Protein AF-A0A2H0D802-F1 (afdb_monomer_lite)

Foldseek 3Di:
DPPPPPPPPVPPPDVVNVVVPDDLDPPDPVVLQVQQLCCQQVVAAHDPSDDLVNLVVHDQVSHAQVSQQCVVVNPHDPSNVLVNLVCVLVVVHDYDLPDDRPDLSSLLSSLLVVQDLADAPVSLLSNQLSLLLCVVVCCVPVPLVSLVSQVCSQAHHYDDDPDADLRVVVVVCVVFVQEAEEAEEQAFPSLCVLLVVLCCVQLVQWDWDDKDWHFFPPLDDPDPGSLVVSVVVCCVSPPPDRYHYHDLLVVLQVPFLDRPVVSSVSSSVSVSVVSNVCSVVDDSQGKYKYKYSWHWGQDSNSGGIDESHPTCRTGTMMITIIHGPVVVVPPPD

Structure (mmCIF, N/CA/C/O backbone):
data_AF-A0A2H0D802-F1
#
_entry.id   AF-A0A2H0D802-F1
#
loop_
_atom_site.group_PDB
_atom_site.id
_atom_site.type_symbol
_atom_site.label_atom_id
_atom_site.label_alt_id
_atom_site.label_comp_id
_atom_site.label_asym_id
_atom_site.label_entity_id
_atom_site.label_seq_id
_atom_site.pdbx_PDB_ins_code
_atom_site.Cartn_x
_atom_site.Cartn_y
_atom_site.Cartn_z
_atom_site.occupancy
_atom_site.B_iso_or_equiv
_atom_site.auth_seq_id
_atom_site.auth_comp_id
_atom_site.auth_asym_id
_atom_site.auth_atom_id
_atom_site.pdbx_PDB_model_num
ATOM 1 N N . LEU A 1 1 ? 15.159 -0.162 -50.681 1.00 36.66 1 LEU A N 1
ATOM 2 C CA . LEU A 1 1 ? 14.075 -0.316 -49.679 1.00 36.66 1 LEU A CA 1
ATOM 3 C C . LEU A 1 1 ? 12.893 -1.191 -50.136 1.00 36.66 1 LEU A C 1
ATOM 5 O O . LEU A 1 1 ? 12.127 -1.587 -49.277 1.00 36.66 1 LEU A O 1
ATOM 9 N N . LYS A 1 2 ? 12.763 -1.575 -51.421 1.00 28.20 2 LYS A N 1
ATOM 10 C CA . LYS A 1 2 ? 11.667 -2.446 -51.912 1.00 28.20 2 LYS A CA 1
ATOM 11 C C . LYS A 1 2 ? 11.965 -3.960 -52.004 1.00 28.20 2 LYS A C 1
ATOM 13 O O . LYS A 1 2 ? 11.063 -4.712 -52.331 1.00 28.20 2 LYS A O 1
ATOM 18 N N . ASN A 1 3 ? 13.172 -4.422 -51.658 1.00 30.48 3 ASN A N 1
ATOM 19 C CA . ASN A 1 3 ? 13.581 -5.831 -51.849 1.00 30.48 3 ASN A CA 1
ATOM 20 C C . ASN A 1 3 ? 13.782 -6.638 -50.547 1.00 30.48 3 ASN A C 1
ATOM 22 O O . ASN A 1 3 ? 14.426 -7.677 -50.579 1.00 30.48 3 ASN A O 1
ATOM 26 N N . TYR A 1 4 ? 13.249 -6.184 -49.406 1.00 35.81 4 TYR A N 1
ATOM 27 C CA . TYR A 1 4 ? 13.374 -6.902 -48.120 1.00 35.81 4 TYR A CA 1
ATOM 28 C C . TYR A 1 4 ? 12.039 -7.373 -47.515 1.00 35.81 4 TYR A C 1
ATOM 30 O O . TYR A 1 4 ? 12.043 -7.940 -46.429 1.00 35.81 4 TYR A O 1
ATOM 38 N N . LEU A 1 5 ? 10.909 -7.188 -48.209 1.00 33.00 5 LEU A N 1
ATOM 39 C CA . LEU A 1 5 ? 9.572 -7.536 -47.693 1.00 33.00 5 LEU A CA 1
ATOM 40 C C . LEU A 1 5 ? 8.922 -8.760 -48.370 1.00 33.00 5 LEU A C 1
ATOM 42 O O . LEU A 1 5 ? 7.834 -9.166 -47.986 1.00 33.00 5 LEU A O 1
ATOM 46 N N . GLN A 1 6 ? 9.586 -9.387 -49.342 1.00 33.78 6 GLN A N 1
ATOM 47 C CA . GLN A 1 6 ? 8.946 -10.377 -50.216 1.00 33.78 6 GLN A CA 1
ATOM 48 C C . GLN A 1 6 ? 8.786 -11.833 -49.719 1.00 33.78 6 GLN A C 1
ATOM 50 O O . GLN A 1 6 ? 8.051 -12.542 -50.395 1.00 33.78 6 GLN A O 1
ATOM 55 N N . PRO A 1 7 ? 9.327 -12.336 -48.585 1.00 37.12 7 PRO A N 1
ATOM 56 C CA . PRO A 1 7 ? 8.955 -13.687 -48.146 1.00 37.12 7 PRO A CA 1
ATOM 57 C C . PRO A 1 7 ? 7.737 -13.757 -47.208 1.00 37.12 7 PRO A C 1
ATOM 59 O O . PRO A 1 7 ? 7.364 -14.861 -46.829 1.00 37.12 7 PRO A O 1
ATOM 62 N N . PHE A 1 8 ? 7.123 -12.640 -46.795 1.00 42.31 8 PHE A N 1
ATOM 63 C CA . PHE A 1 8 ? 6.091 -12.673 -45.739 1.00 42.31 8 PHE A CA 1
ATOM 64 C C . PHE A 1 8 ? 4.701 -12.172 -46.154 1.00 42.31 8 PHE A C 1
ATOM 66 O O . PHE A 1 8 ? 3.759 -12.327 -45.381 1.00 42.31 8 PHE A O 1
ATOM 73 N N . GLU A 1 9 ? 4.527 -11.644 -47.369 1.00 35.28 9 GLU A N 1
ATOM 74 C CA . GLU A 1 9 ? 3.204 -11.205 -47.852 1.00 35.28 9 GLU A CA 1
ATOM 75 C C . GLU A 1 9 ? 2.240 -12.373 -48.150 1.00 35.28 9 GLU A C 1
ATOM 77 O O . GLU A 1 9 ? 1.029 -12.170 -48.153 1.00 35.28 9 GLU A O 1
ATOM 82 N N . GLU A 1 10 ? 2.735 -13.608 -48.299 1.00 35.59 10 GLU A N 1
ATOM 83 C CA . GLU A 1 10 ? 1.891 -14.803 -48.499 1.00 35.59 10 GLU A CA 1
ATOM 84 C C . GLU A 1 10 ? 1.348 -15.418 -47.197 1.00 35.59 10 GLU A C 1
ATOM 86 O O . GLU A 1 10 ? 0.546 -16.348 -47.239 1.00 35.59 10 GLU A O 1
ATOM 91 N N . TYR A 1 11 ? 1.716 -14.880 -46.031 1.00 41.44 11 TYR A N 1
ATOM 92 C CA . TYR A 1 11 ? 1.292 -15.399 -44.730 1.00 41.44 11 TYR A CA 1
ATOM 93 C C . TYR A 1 11 ? 0.375 -14.410 -44.000 1.00 41.44 11 TYR A C 1
ATOM 95 O O . TYR A 1 11 ? 0.598 -14.070 -42.840 1.00 41.44 11 TYR A O 1
ATOM 103 N N . TRP A 1 12 ? -0.726 -14.006 -44.642 1.00 39.16 12 TRP A N 1
ATOM 104 C CA . TRP A 1 12 ? -1.935 -13.574 -43.919 1.00 39.16 12 TRP A CA 1
ATOM 105 C C . TRP A 1 12 ? -2.605 -14.797 -43.275 1.00 39.16 12 TRP A C 1
ATOM 107 O O . TRP A 1 12 ? -3.746 -15.150 -43.565 1.00 39.16 12 TRP A O 1
ATOM 117 N N . ILE A 1 13 ? -1.857 -15.491 -42.423 1.00 45.47 13 ILE A N 1
ATOM 118 C CA . ILE A 1 13 ? -2.370 -16.577 -41.607 1.00 45.47 13 ILE A CA 1
ATOM 119 C C . ILE A 1 13 ? -3.093 -15.917 -40.432 1.00 45.47 13 ILE A C 1
ATOM 121 O O . ILE A 1 13 ? -2.491 -15.150 -39.677 1.00 45.47 13 ILE A O 1
ATOM 125 N N . ARG A 1 14 ? -4.400 -16.172 -40.288 1.00 44.19 14 ARG A N 1
ATOM 126 C CA . ARG A 1 14 ? -5.129 -15.775 -39.075 1.00 44.19 14 ARG A CA 1
ATOM 127 C C . ARG A 1 14 ? -4.404 -16.402 -37.889 1.00 44.19 14 ARG A C 1
ATOM 129 O O . ARG A 1 14 ? -3.987 -17.547 -37.968 1.00 44.19 14 ARG A O 1
ATOM 136 N N . PHE A 1 15 ? -4.242 -15.679 -36.787 1.00 45.72 15 PHE A N 1
ATOM 137 C CA . PHE A 1 15 ? -3.446 -16.154 -35.647 1.00 45.72 15 PHE A CA 1
ATOM 138 C C . PHE A 1 15 ? -3.884 -17.548 -35.127 1.00 45.72 15 PHE A C 1
ATOM 140 O O . PHE A 1 15 ? -3.067 -18.313 -34.613 1.00 45.72 15 PHE A O 1
ATOM 147 N N . ASP A 1 16 ? -5.152 -17.917 -35.339 1.00 44.34 16 ASP A N 1
ATOM 148 C CA . ASP A 1 16 ? -5.697 -19.251 -35.057 1.00 44.34 16 ASP A CA 1
ATOM 149 C C . ASP A 1 16 ? -5.063 -20.373 -35.901 1.00 44.34 16 ASP A C 1
ATOM 151 O O . ASP A 1 16 ? -4.794 -21.455 -35.384 1.00 44.34 16 ASP A O 1
ATOM 155 N N . ASP A 1 17 ? -4.731 -20.102 -37.162 1.00 45.34 17 ASP A N 1
ATOM 156 C CA . ASP A 1 17 ? -4.083 -21.047 -38.075 1.00 45.34 17 ASP A CA 1
ATOM 157 C C . ASP A 1 17 ? -2.578 -21.221 -37.735 1.00 45.34 17 ASP A C 1
ATOM 159 O O . ASP A 1 17 ? -2.006 -22.301 -37.922 1.00 45.34 17 ASP A O 1
ATOM 163 N N . LEU A 1 18 ? -1.938 -20.198 -37.139 1.00 48.53 18 LEU A N 1
ATOM 164 C CA . LEU A 1 18 ? -0.562 -20.259 -36.607 1.00 48.53 18 LEU A CA 1
ATOM 165 C C . LEU A 1 18 ? -0.460 -21.174 -35.375 1.00 48.53 18 LEU A C 1
ATOM 167 O O . LEU A 1 18 ? 0.511 -21.922 -35.248 1.00 48.53 18 LEU A O 1
ATOM 171 N N . LYS A 1 19 ? -1.472 -21.182 -34.492 1.00 44.53 19 LYS A N 1
ATOM 172 C CA . LYS A 1 19 ? -1.516 -22.085 -33.322 1.00 44.53 19 LYS A CA 1
ATOM 173 C C . LYS A 1 19 ? -1.470 -23.564 -33.715 1.00 44.53 19 LYS A C 1
ATOM 175 O O . LYS A 1 19 ? -0.861 -24.355 -32.999 1.00 44.53 19 LYS A O 1
ATOM 180 N N . SER A 1 20 ? -2.100 -23.935 -34.830 1.00 43.62 20 SER A N 1
ATOM 181 C CA . SER A 1 20 ? -2.129 -25.315 -35.336 1.00 43.62 20 SER A CA 1
ATOM 182 C C . SER A 1 20 ? -0.918 -25.708 -36.185 1.00 43.62 20 SER A C 1
ATOM 184 O O . SER A 1 20 ? -0.626 -26.897 -36.298 1.00 43.62 20 SER A O 1
ATOM 186 N N . ALA A 1 21 ? -0.218 -24.739 -36.782 1.00 45.53 21 ALA A N 1
ATOM 187 C CA . ALA A 1 21 ? 0.870 -24.994 -37.729 1.00 45.53 21 ALA A CA 1
ATOM 188 C C . ALA A 1 21 ? 2.276 -24.961 -37.103 1.00 45.53 21 ALA A C 1
ATOM 190 O O . ALA A 1 21 ? 3.246 -25.357 -37.751 1.00 45.53 21 ALA A O 1
ATOM 191 N N . LEU A 1 22 ? 2.418 -24.490 -35.861 1.00 49.16 22 LEU A N 1
ATOM 192 C CA . LEU A 1 22 ? 3.731 -24.313 -35.249 1.00 49.16 22 LEU A CA 1
ATOM 193 C C . LEU A 1 22 ? 4.247 -25.609 -34.598 1.00 49.16 22 LEU A C 1
ATOM 195 O O . LEU A 1 22 ? 3.605 -26.155 -33.694 1.00 49.16 22 LEU A O 1
ATOM 199 N N . PRO A 1 23 ? 5.452 -26.083 -34.971 1.00 47.62 23 PRO A N 1
ATOM 200 C CA . PRO A 1 23 ? 6.162 -27.060 -34.164 1.00 47.62 23 PRO A CA 1
ATOM 201 C C . PRO A 1 23 ? 6.369 -26.455 -32.775 1.00 47.62 23 PRO A C 1
ATOM 203 O O . PRO A 1 23 ? 6.854 -25.327 -32.663 1.00 47.62 23 PRO A O 1
ATOM 206 N N . LYS A 1 24 ? 6.094 -27.220 -31.713 1.00 51.38 24 LYS A N 1
ATOM 207 C CA . LYS A 1 24 ? 6.339 -26.840 -30.303 1.00 51.38 24 LYS A CA 1
ATOM 208 C C . LYS A 1 24 ? 7.811 -26.476 -29.986 1.00 51.38 24 LYS A C 1
ATOM 210 O O . LYS A 1 24 ? 8.153 -26.264 -28.831 1.00 51.38 24 LYS A O 1
ATOM 215 N N . THR A 1 25 ? 8.688 -26.439 -30.990 1.00 47.22 25 THR A N 1
ATOM 216 C CA . THR A 1 25 ? 10.148 -26.362 -30.895 1.00 47.22 25 THR A CA 1
ATOM 217 C C . THR A 1 25 ? 10.783 -25.507 -32.005 1.00 47.22 25 THR A C 1
ATOM 219 O O . THR A 1 25 ? 11.895 -25.808 -32.436 1.00 47.22 25 THR A O 1
ATOM 222 N N . SER A 1 26 ? 10.114 -24.472 -32.531 1.00 50.94 26 SER A N 1
ATOM 223 C CA . SER A 1 26 ? 10.773 -23.538 -33.464 1.00 50.94 26 SER A CA 1
ATOM 224 C C . SER A 1 26 ? 11.913 -22.789 -32.754 1.00 50.94 26 SER A C 1
ATOM 226 O O . SER A 1 26 ? 11.682 -21.781 -32.097 1.00 50.94 26 SER A O 1
ATOM 228 N N . THR A 1 27 ? 13.151 -23.263 -32.913 1.00 58.78 27 THR A N 1
ATOM 229 C CA . THR A 1 27 ? 14.387 -22.668 -32.363 1.00 58.78 27 THR A CA 1
ATOM 230 C C . THR A 1 27 ? 14.925 -21.493 -33.189 1.00 58.78 27 THR A C 1
ATOM 232 O O . THR A 1 27 ? 15.998 -20.960 -32.902 1.00 58.78 27 THR A O 1
ATOM 235 N N . ASN A 1 28 ? 14.219 -21.083 -34.249 1.00 77.50 28 ASN A N 1
ATOM 236 C CA . ASN A 1 28 ? 14.658 -19.990 -35.106 1.00 77.50 28 ASN A CA 1
ATOM 237 C C . ASN A 1 28 ? 14.339 -18.636 -34.460 1.00 77.50 28 ASN A C 1
ATOM 239 O O . ASN A 1 28 ? 13.208 -18.154 -34.541 1.00 77.50 28 ASN A O 1
ATOM 243 N N . LYS A 1 29 ? 15.373 -17.999 -33.900 1.00 81.56 29 LYS A N 1
ATOM 244 C CA . LYS A 1 29 ? 15.317 -16.659 -33.300 1.00 81.56 29 LYS A CA 1
ATOM 245 C C . LYS A 1 29 ? 14.527 -15.645 -34.134 1.00 81.56 29 LYS A C 1
ATOM 247 O O . LYS A 1 29 ? 13.657 -14.975 -33.601 1.00 81.56 29 LYS A O 1
ATOM 252 N N . LYS A 1 30 ? 14.764 -15.571 -35.450 1.00 84.00 30 LYS A N 1
ATOM 253 C CA . LYS A 1 30 ? 14.079 -14.593 -36.320 1.00 84.00 30 LYS A CA 1
ATOM 254 C C . LYS A 1 30 ? 12.565 -14.793 -36.346 1.00 84.00 30 LYS A C 1
ATOM 256 O O . LYS A 1 30 ? 11.817 -13.831 -36.463 1.00 84.00 30 LYS A O 1
ATOM 261 N N . HIS A 1 31 ? 12.125 -16.046 -36.269 1.00 83.12 31 HIS A N 1
ATOM 262 C CA . HIS A 1 31 ? 10.709 -16.383 -36.258 1.00 83.12 31 HIS A CA 1
ATOM 263 C C . HIS A 1 31 ? 10.072 -16.002 -34.914 1.00 83.12 31 HIS A C 1
ATOM 265 O O . HIS A 1 31 ? 8.988 -15.433 -34.885 1.00 83.12 31 HIS A O 1
ATOM 271 N N . GLN A 1 32 ? 10.756 -16.271 -33.801 1.00 84.56 32 GLN A N 1
ATOM 272 C CA . GLN A 1 32 ? 10.279 -15.891 -32.468 1.00 84.56 32 GLN A CA 1
ATOM 273 C C . GLN A 1 32 ? 10.261 -14.368 -32.273 1.00 84.56 32 GLN A C 1
ATOM 275 O O . GLN A 1 32 ? 9.276 -13.848 -31.754 1.00 84.56 32 GLN A O 1
ATOM 280 N N . ASP A 1 33 ? 11.282 -13.655 -32.758 1.00 89.31 33 ASP A N 1
ATOM 281 C CA . ASP A 1 33 ? 11.322 -12.188 -32.777 1.00 89.31 33 ASP A CA 1
ATOM 282 C C . ASP A 1 33 ? 10.109 -11.627 -33.538 1.00 89.31 33 ASP A C 1
ATOM 284 O O . ASP A 1 33 ? 9.397 -10.770 -33.020 1.00 89.31 33 ASP A O 1
ATOM 288 N N . TRP A 1 34 ? 9.808 -12.176 -34.723 1.00 89.69 34 TRP A N 1
ATOM 289 C CA . TRP A 1 34 ? 8.641 -11.772 -35.514 1.00 89.69 34 TRP A CA 1
ATOM 290 C C . TRP A 1 34 ? 7.315 -12.007 -34.777 1.00 89.69 34 TRP A C 1
ATOM 292 O O . TRP A 1 34 ? 6.474 -11.108 -34.739 1.00 89.69 34 TRP A O 1
ATOM 302 N N . ILE A 1 35 ? 7.130 -13.175 -34.145 1.00 89.75 35 ILE A N 1
ATOM 303 C CA . ILE A 1 35 ? 5.912 -13.462 -33.367 1.00 89.75 35 ILE A CA 1
ATOM 304 C C . ILE A 1 35 ? 5.776 -12.475 -32.204 1.00 89.75 35 ILE A C 1
ATOM 306 O O . ILE A 1 35 ? 4.703 -11.903 -32.011 1.00 89.75 35 ILE A O 1
ATOM 310 N N . MET A 1 36 ? 6.845 -12.261 -31.432 1.00 91.19 36 MET A N 1
ATOM 311 C CA . MET A 1 36 ? 6.806 -11.371 -30.271 1.00 91.19 36 MET A CA 1
ATOM 312 C C . MET A 1 36 ? 6.537 -9.925 -30.682 1.00 91.19 36 MET A C 1
ATOM 314 O O . MET A 1 36 ? 5.675 -9.278 -30.088 1.00 91.19 36 MET A O 1
ATOM 318 N N . GLN A 1 37 ? 7.206 -9.447 -31.733 1.00 93.31 37 GLN A N 1
ATOM 319 C CA . GLN A 1 37 ? 6.938 -8.144 -32.325 1.00 93.31 37 GLN A CA 1
ATOM 320 C C . GLN A 1 37 ? 5.463 -8.009 -32.718 1.00 93.31 37 GLN A C 1
ATOM 322 O O . GLN A 1 37 ? 4.813 -7.040 -32.325 1.00 93.31 37 GLN A O 1
ATOM 327 N N . HIS A 1 38 ? 4.917 -8.983 -33.452 1.00 91.75 38 HIS A N 1
ATOM 328 C CA . HIS A 1 38 ? 3.533 -8.932 -33.912 1.00 91.75 38 HIS A CA 1
ATOM 329 C C . HIS A 1 38 ? 2.534 -8.914 -32.749 1.00 91.75 38 HIS A C 1
ATOM 331 O O . HIS A 1 38 ? 1.595 -8.117 -32.771 1.00 91.75 38 HIS A O 1
ATOM 337 N N . CYS A 1 39 ? 2.754 -9.734 -31.716 1.00 92.12 39 CYS A N 1
ATOM 338 C CA . CYS A 1 39 ? 1.895 -9.771 -30.530 1.00 92.12 39 CYS A CA 1
ATOM 339 C C . CYS A 1 39 ? 1.908 -8.434 -29.784 1.00 92.12 39 CYS A C 1
ATOM 341 O O . CYS A 1 39 ? 0.850 -7.890 -29.463 1.00 92.12 39 CYS A O 1
ATOM 343 N N . LEU A 1 40 ? 3.102 -7.875 -29.553 1.00 92.38 40 LEU A N 1
ATOM 344 C CA . LEU A 1 40 ? 3.264 -6.599 -28.862 1.00 92.38 40 LEU A CA 1
ATOM 345 C C . LEU A 1 40 ? 2.597 -5.458 -29.637 1.00 92.38 40 LEU A C 1
ATOM 347 O O . LEU A 1 40 ? 1.759 -4.758 -29.067 1.00 92.38 40 LEU A O 1
ATOM 351 N N . GLN A 1 41 ? 2.893 -5.320 -30.931 1.00 91.56 41 GLN A N 1
ATOM 352 C CA . GLN A 1 41 ? 2.370 -4.238 -31.771 1.00 91.56 41 GLN A CA 1
ATOM 353 C C . GLN A 1 41 ? 0.855 -4.345 -31.997 1.00 91.56 41 GLN A C 1
ATOM 355 O O . GLN A 1 41 ? 0.159 -3.330 -32.018 1.00 91.56 41 GLN A O 1
ATOM 360 N N . SER A 1 42 ? 0.331 -5.569 -32.115 1.00 89.38 42 SER A N 1
ATOM 361 C CA . SER A 1 42 ? -1.087 -5.821 -32.412 1.00 89.38 42 SER A CA 1
ATOM 362 C C . SER A 1 42 ? -1.955 -6.012 -31.166 1.00 89.38 42 SER A C 1
ATOM 364 O O . SER A 1 42 ? -3.141 -6.302 -31.303 1.00 89.38 42 SER A O 1
ATOM 366 N N . CYS A 1 43 ? -1.397 -5.853 -29.958 1.00 90.38 43 CYS A N 1
ATOM 367 C CA . CYS A 1 43 ? -2.100 -6.087 -28.689 1.00 90.38 43 CYS A CA 1
ATOM 368 C C . CYS A 1 43 ? -2.737 -7.487 -28.613 1.00 90.38 43 CYS A C 1
ATOM 370 O O . CYS A 1 43 ? -3.918 -7.629 -28.299 1.00 90.38 43 CYS A O 1
ATOM 372 N N . GLN A 1 44 ? -1.954 -8.526 -28.903 1.00 90.50 44 GLN A N 1
ATOM 373 C CA . GLN A 1 44 ? -2.382 -9.924 -28.806 1.00 90.50 44 GLN A CA 1
ATOM 374 C C . GLN A 1 44 ? -1.607 -10.656 -27.714 1.00 90.50 44 GLN A C 1
ATOM 376 O O . GLN A 1 44 ? -0.452 -10.345 -27.452 1.00 90.50 44 GLN A O 1
ATOM 381 N N . THR A 1 45 ? -2.226 -11.656 -27.088 1.00 89.38 45 THR A N 1
ATOM 382 C CA . THR A 1 45 ? -1.569 -12.510 -26.087 1.00 89.38 45 THR A CA 1
ATOM 383 C C . THR A 1 45 ? -0.379 -13.257 -26.692 1.00 89.38 45 THR A C 1
ATOM 385 O O . THR A 1 45 ? -0.477 -13.766 -27.810 1.00 89.38 45 THR A O 1
ATOM 388 N N . LEU A 1 46 ? 0.710 -13.402 -25.934 1.00 88.12 46 LEU A N 1
ATOM 389 C CA . LEU A 1 46 ? 1.853 -14.206 -26.367 1.00 88.12 46 LEU A CA 1
ATOM 390 C C . LEU A 1 46 ? 1.533 -15.710 -26.313 1.00 88.12 46 LEU A C 1
ATOM 392 O O . LEU A 1 46 ? 0.864 -16.149 -25.378 1.00 88.12 46 LEU A O 1
ATOM 396 N N . PRO A 1 47 ? 2.035 -16.514 -27.266 1.00 86.31 47 PRO A N 1
ATOM 397 C CA . PRO A 1 47 ? 1.983 -17.970 -27.170 1.00 86.31 47 PRO A CA 1
ATOM 398 C C . PRO A 1 47 ? 2.749 -18.527 -25.957 1.00 86.31 47 PRO A C 1
ATOM 400 O O . PRO A 1 47 ? 3.824 -18.038 -25.613 1.00 86.31 47 PRO A O 1
ATOM 403 N N . ASP A 1 48 ? 2.263 -19.632 -25.387 1.00 83.38 48 ASP A N 1
ATOM 404 C CA . ASP A 1 48 ? 2.814 -20.238 -24.159 1.00 83.38 48 ASP A CA 1
ATOM 405 C C . ASP A 1 48 ? 4.233 -20.824 -24.301 1.00 83.38 48 ASP A C 1
ATOM 407 O O . ASP A 1 48 ? 4.856 -21.190 -23.307 1.00 83.38 48 ASP A O 1
ATOM 411 N N . PHE A 1 49 ? 4.769 -20.935 -25.522 1.00 82.50 49 PHE A N 1
ATOM 412 C CA . PHE A 1 49 ? 6.125 -21.450 -25.749 1.00 82.50 49 PHE A CA 1
ATOM 413 C C . PHE A 1 49 ? 7.232 -20.410 -25.495 1.00 82.50 49 PHE A C 1
ATOM 415 O O . PHE A 1 49 ? 8.411 -20.761 -25.562 1.00 82.50 49 PHE A O 1
ATOM 422 N N . PHE A 1 50 ? 6.892 -19.140 -25.237 1.00 83.25 50 PHE A N 1
ATOM 423 C CA . PHE A 1 50 ? 7.876 -18.120 -24.864 1.00 83.25 50 PHE A CA 1
ATOM 424 C C . PHE A 1 50 ? 8.343 -18.324 -23.420 1.00 83.25 50 PHE A C 1
ATOM 426 O O . PHE A 1 50 ? 7.626 -18.028 -22.464 1.00 83.25 50 PHE A O 1
ATOM 433 N N . ASP A 1 51 ? 9.574 -18.805 -23.263 1.00 81.25 51 ASP A N 1
ATOM 434 C CA . ASP A 1 51 ? 10.229 -18.909 -21.961 1.00 81.25 51 ASP A CA 1
ATOM 435 C C . ASP A 1 51 ? 10.817 -17.565 -21.480 1.00 81.25 51 ASP A C 1
ATOM 437 O O . ASP A 1 51 ? 10.867 -16.565 -22.199 1.00 81.25 51 ASP A O 1
ATOM 441 N N . ALA A 1 52 ? 11.304 -17.543 -20.236 1.00 76.56 52 ALA A N 1
ATOM 442 C CA . ALA A 1 52 ? 11.887 -16.349 -19.624 1.00 76.56 52 ALA A CA 1
ATOM 443 C C . ALA A 1 52 ? 13.104 -15.783 -20.380 1.00 76.56 52 ALA A C 1
ATOM 445 O O . ALA A 1 52 ? 13.333 -14.573 -20.330 1.00 76.56 52 ALA A O 1
ATOM 446 N N . HIS A 1 53 ? 13.871 -16.626 -21.080 1.00 79.44 53 HIS A N 1
ATOM 447 C CA . HIS A 1 53 ? 15.020 -16.178 -21.860 1.00 79.44 53 HIS A CA 1
ATOM 448 C C . HIS A 1 53 ? 14.552 -15.330 -23.044 1.00 79.44 53 HIS A C 1
ATOM 450 O O . HIS A 1 53 ? 15.029 -14.208 -23.222 1.00 79.44 53 HIS A O 1
ATOM 456 N N . TRP A 1 54 ? 13.547 -15.796 -23.783 1.00 79.56 54 TRP A N 1
ATOM 457 C CA . TRP A 1 54 ? 13.008 -15.048 -24.917 1.00 79.56 54 TRP A CA 1
ATOM 458 C C . TRP A 1 54 ? 12.341 -13.743 -24.497 1.00 79.56 54 TRP A C 1
ATOM 460 O O . TRP A 1 54 ? 12.589 -12.707 -25.109 1.00 79.56 54 TRP A O 1
ATOM 470 N N . LEU A 1 55 ? 11.591 -13.738 -23.396 1.00 82.62 55 LEU A N 1
ATOM 471 C CA . LEU A 1 55 ? 10.942 -12.524 -22.882 1.00 82.62 55 LEU A CA 1
ATOM 472 C C . LEU A 1 55 ? 11.932 -11.407 -22.507 1.00 82.62 55 LEU A C 1
ATOM 474 O O . LEU A 1 55 ? 11.549 -10.240 -22.453 1.00 82.62 55 LEU A O 1
ATOM 478 N N . SER A 1 56 ? 13.199 -11.746 -22.248 1.00 79.62 56 SER A N 1
ATOM 479 C CA . SER A 1 56 ? 14.271 -10.771 -22.000 1.00 79.62 56 SER A CA 1
ATOM 480 C C . SER A 1 56 ? 14.885 -10.172 -23.271 1.00 79.62 56 SER A C 1
ATOM 482 O O . SER A 1 56 ? 15.645 -9.214 -23.185 1.00 79.62 56 SER A O 1
ATOM 484 N N . SER A 1 57 ? 14.547 -10.720 -24.441 1.00 83.00 57 SER A N 1
ATOM 485 C CA . SER A 1 57 ? 15.141 -10.366 -25.735 1.00 83.00 57 SER A CA 1
ATOM 486 C C . SER A 1 57 ? 14.254 -9.500 -26.633 1.00 83.00 57 SER A C 1
ATOM 488 O O . SER A 1 57 ? 14.669 -9.183 -27.747 1.00 83.00 57 SER A O 1
ATOM 490 N N . TYR A 1 58 ? 13.056 -9.109 -26.173 1.00 89.88 58 TYR A N 1
ATOM 491 C CA . TYR A 1 58 ? 12.216 -8.188 -26.944 1.00 89.88 58 TYR A CA 1
ATOM 492 C C . TYR A 1 58 ? 12.908 -6.836 -27.141 1.00 89.88 58 TYR A C 1
ATOM 494 O O . TYR A 1 58 ? 13.770 -6.436 -26.355 1.00 89.88 58 TYR A O 1
ATOM 502 N N . GLN A 1 59 ? 12.502 -6.126 -28.190 1.00 91.31 59 GLN A N 1
ATOM 503 C CA . GLN A 1 59 ? 13.015 -4.798 -28.492 1.00 91.31 59 GLN A CA 1
ATOM 504 C C . GLN A 1 59 ? 11.991 -3.718 -28.130 1.00 91.31 59 GLN A C 1
ATOM 506 O O . GLN A 1 59 ? 10.786 -3.888 -28.327 1.00 91.31 59 GLN A O 1
ATOM 511 N N . THR A 1 60 ? 12.474 -2.590 -27.613 1.00 92.81 60 THR A N 1
ATOM 512 C CA . THR A 1 60 ? 11.650 -1.456 -27.164 1.00 92.81 60 THR A CA 1
ATOM 513 C C . THR A 1 60 ? 10.714 -0.926 -28.247 1.00 92.81 60 THR A C 1
ATOM 515 O O . THR A 1 60 ? 9.558 -0.620 -27.975 1.00 92.81 60 THR A O 1
ATOM 518 N N . GLU A 1 61 ? 11.175 -0.898 -29.496 1.00 93.06 61 GLU A N 1
ATOM 519 C CA . GLU A 1 61 ? 10.433 -0.468 -30.682 1.00 93.06 61 GLU A CA 1
ATOM 520 C C . GLU A 1 61 ? 9.238 -1.369 -31.034 1.00 93.06 61 GLU A C 1
ATOM 522 O O . GLU A 1 61 ? 8.422 -1.015 -31.887 1.00 93.06 61 GLU A O 1
ATOM 527 N N . TRP A 1 62 ? 9.111 -2.534 -30.398 1.00 93.94 62 TRP A N 1
ATOM 528 C CA . TRP A 1 62 ? 7.956 -3.414 -30.570 1.00 93.94 62 TRP A CA 1
ATOM 529 C C . TRP A 1 62 ? 6.802 -3.050 -29.634 1.00 93.94 62 TRP A C 1
ATOM 531 O O . TRP A 1 62 ? 5.673 -3.475 -29.869 1.00 93.94 62 TRP A O 1
ATOM 541 N N . VAL A 1 63 ? 7.062 -2.278 -28.577 1.00 94.38 63 VAL A N 1
ATOM 542 C CA . VAL A 1 63 ? 6.060 -1.918 -27.572 1.00 94.38 63 VAL A CA 1
ATOM 543 C C . VAL A 1 63 ? 5.432 -0.585 -27.941 1.00 94.38 63 VAL A C 1
ATOM 545 O O . VAL A 1 63 ? 6.078 0.460 -27.898 1.00 94.38 63 VAL A O 1
ATOM 548 N N . PHE A 1 64 ? 4.152 -0.621 -28.301 1.00 92.00 64 PHE A N 1
ATOM 549 C CA . PHE A 1 64 ? 3.396 0.571 -28.658 1.00 92.00 64 PHE A CA 1
ATOM 550 C C . PHE A 1 64 ? 2.572 1.069 -27.476 1.00 92.00 64 PHE A C 1
ATOM 552 O O . PHE A 1 64 ? 2.309 0.357 -26.506 1.00 92.00 64 PHE A O 1
ATOM 559 N N . GLU A 1 65 ? 2.113 2.312 -27.574 1.00 90.25 65 GLU A N 1
ATOM 560 C CA . GLU A 1 65 ? 1.259 2.908 -26.552 1.00 90.25 65 GLU A CA 1
ATOM 561 C C . GLU A 1 65 ? -0.023 2.080 -26.331 1.00 90.25 65 GLU A C 1
ATOM 563 O O . GLU A 1 65 ? -0.445 1.868 -25.196 1.00 90.25 65 GLU A O 1
ATOM 568 N N . SER A 1 66 ? -0.606 1.526 -27.400 1.00 90.62 66 SER A N 1
ATOM 569 C CA . SER A 1 66 ? -1.741 0.599 -27.324 1.00 90.62 66 SER A CA 1
ATOM 570 C C . SER A 1 66 ? -1.427 -0.634 -26.469 1.00 90.62 66 SER A C 1
ATOM 572 O O . SER A 1 66 ? -2.274 -1.062 -25.682 1.00 90.62 66 SER A O 1
ATOM 574 N N . THR A 1 67 ? -0.205 -1.165 -26.554 1.00 92.81 67 THR A N 1
ATOM 575 C CA . THR A 1 67 ? 0.273 -2.271 -25.719 1.00 92.81 67 THR A CA 1
ATOM 576 C C . THR A 1 67 ? 0.285 -1.865 -24.249 1.00 92.81 67 THR A C 1
ATOM 578 O O . THR A 1 67 ? -0.201 -2.613 -23.404 1.00 92.81 67 THR A O 1
ATOM 581 N N . LEU A 1 68 ? 0.782 -0.663 -23.933 1.00 93.25 68 LEU A N 1
ATOM 582 C CA . LEU A 1 68 ? 0.818 -0.141 -22.562 1.00 93.25 68 LEU A CA 1
ATOM 583 C C . LEU A 1 68 ? -0.596 0.055 -21.995 1.00 93.25 68 LEU A C 1
ATOM 585 O O . LEU A 1 68 ? -0.870 -0.350 -20.863 1.00 93.25 68 LEU A O 1
ATOM 589 N N . LYS A 1 69 ? -1.513 0.614 -22.797 1.00 92.25 69 LYS A N 1
ATOM 590 C CA . LYS A 1 69 ? -2.926 0.829 -22.430 1.00 92.25 69 LYS A CA 1
ATOM 591 C C . LYS A 1 69 ? -3.638 -0.491 -22.112 1.00 92.25 69 LYS A C 1
ATOM 593 O O . LYS A 1 69 ? -4.396 -0.570 -21.143 1.00 92.25 69 LYS A O 1
ATOM 598 N N . ASN A 1 70 ? -3.337 -1.545 -22.871 1.00 92.50 70 ASN A N 1
ATOM 599 C CA . ASN A 1 70 ? -3.996 -2.847 -22.759 1.00 92.50 70 ASN A CA 1
ATOM 600 C C . ASN A 1 70 ? -3.204 -3.896 -21.962 1.00 92.50 70 ASN A C 1
ATOM 602 O O . ASN A 1 70 ? -3.685 -5.014 -21.810 1.00 92.50 70 ASN A O 1
ATOM 606 N N . LEU A 1 71 ? -2.041 -3.561 -21.386 1.00 91.94 71 LEU A N 1
ATOM 607 C CA . LEU A 1 71 ? -1.131 -4.536 -20.758 1.00 91.94 71 LEU A CA 1
ATOM 608 C C . LEU A 1 71 ? -1.809 -5.426 -19.699 1.00 91.94 71 LEU A C 1
ATOM 610 O O . LEU A 1 71 ? -1.483 -6.603 -19.579 1.00 91.94 71 LEU A O 1
ATOM 614 N N . HIS A 1 72 ? -2.789 -4.884 -18.969 1.00 90.25 72 HIS A N 1
ATOM 615 C CA . HIS A 1 72 ? -3.580 -5.620 -17.975 1.00 90.25 72 HIS A CA 1
ATOM 616 C C . HIS A 1 72 ? -4.457 -6.739 -18.565 1.00 90.25 72 HIS A C 1
ATOM 618 O O . HIS A 1 72 ? -4.712 -7.722 -17.878 1.00 90.25 72 HIS A O 1
ATOM 624 N N . GLN A 1 73 ? -4.896 -6.614 -19.821 1.00 91.19 73 GLN A N 1
ATOM 625 C CA . GLN A 1 73 ? -5.744 -7.593 -20.518 1.00 91.19 73 GLN A CA 1
ATOM 626 C C . GLN A 1 73 ? -4.922 -8.645 -21.261 1.00 91.19 73 GLN A C 1
ATOM 628 O O . GLN A 1 73 ? -5.376 -9.770 -21.444 1.00 91.19 73 GLN A O 1
ATOM 633 N N . LEU A 1 74 ? -3.704 -8.288 -21.676 1.00 88.38 74 LEU A N 1
ATOM 634 C CA . LEU A 1 74 ? -2.848 -9.139 -22.507 1.00 88.38 74 LEU A CA 1
ATOM 635 C C . LEU A 1 74 ? -2.243 -10.324 -21.742 1.00 88.38 74 LEU A C 1
ATOM 637 O O . LEU A 1 74 ? -1.720 -11.243 -22.367 1.00 88.38 74 LEU A O 1
ATOM 641 N N . ASN A 1 75 ? -2.308 -10.301 -20.404 1.00 85.94 75 ASN A N 1
ATOM 642 C CA . ASN A 1 75 ? -1.824 -11.357 -19.510 1.00 85.94 75 ASN A CA 1
ATOM 643 C C . ASN A 1 75 ? -0.408 -11.859 -19.861 1.00 85.94 75 ASN A C 1
ATOM 645 O O . ASN A 1 75 ? -0.112 -13.051 -19.793 1.00 85.94 75 ASN A O 1
ATOM 649 N N . TYR A 1 76 ? 0.478 -10.946 -20.269 1.00 90.69 76 TYR A N 1
ATOM 650 C CA . TYR A 1 76 ? 1.856 -11.304 -20.589 1.00 90.69 76 TYR A CA 1
ATOM 651 C C . TYR A 1 76 ? 2.583 -11.868 -19.371 1.00 90.69 76 TYR A C 1
ATOM 653 O O . TYR A 1 76 ? 2.276 -11.478 -18.243 1.00 90.69 76 TYR A O 1
ATOM 661 N N . PRO A 1 77 ? 3.591 -12.732 -19.551 1.00 90.25 77 PRO A N 1
ATOM 662 C CA . PRO A 1 77 ? 4.322 -13.254 -18.409 1.00 90.25 77 PRO A CA 1
ATOM 663 C C . PRO A 1 77 ? 5.017 -12.127 -17.623 1.00 90.25 77 PRO A C 1
ATOM 665 O O . PRO A 1 77 ? 5.541 -11.171 -18.204 1.00 90.25 77 PRO A O 1
ATOM 668 N N . LYS A 1 78 ? 5.055 -12.254 -16.288 1.00 88.25 78 LYS A N 1
ATOM 669 C CA . LYS A 1 78 ? 5.594 -11.229 -15.369 1.00 88.25 78 LYS A CA 1
ATOM 670 C C . LYS A 1 78 ? 6.973 -10.674 -15.770 1.00 88.25 78 LYS A C 1
ATOM 672 O O . LYS A 1 78 ? 7.121 -9.455 -15.701 1.00 88.25 78 LYS A O 1
ATOM 677 N N . PRO A 1 79 ? 7.959 -11.487 -16.210 1.00 89.19 79 PRO A N 1
ATOM 678 C CA . PRO A 1 79 ? 9.262 -10.958 -16.618 1.00 89.19 79 PRO A CA 1
ATOM 679 C C . PRO A 1 79 ? 9.167 -9.924 -17.745 1.00 89.19 79 PRO A C 1
ATOM 681 O O . PRO A 1 79 ? 9.823 -8.889 -17.681 1.00 89.19 79 PRO A O 1
ATOM 684 N N . LEU A 1 80 ? 8.301 -10.150 -18.738 1.00 91.69 80 LEU A N 1
ATOM 685 C CA . LEU A 1 80 ? 8.104 -9.201 -19.832 1.00 91.69 80 LEU A CA 1
ATOM 686 C C . LEU A 1 80 ? 7.431 -7.919 -19.346 1.00 91.69 80 LEU A C 1
ATOM 688 O O . LEU A 1 80 ? 7.900 -6.831 -19.663 1.00 91.69 80 LEU A O 1
ATOM 692 N N . GLN A 1 81 ? 6.380 -8.033 -18.527 1.00 91.75 81 GLN A N 1
ATOM 693 C CA . GLN A 1 81 ? 5.721 -6.861 -17.939 1.00 91.75 81 GLN A CA 1
ATOM 694 C C . GLN A 1 81 ? 6.715 -5.999 -17.144 1.00 91.75 81 GLN A C 1
ATOM 696 O O . GLN A 1 81 ? 6.687 -4.775 -17.240 1.00 91.75 81 GLN A O 1
ATOM 701 N N . GLN A 1 82 ? 7.612 -6.632 -16.382 1.00 90.31 82 GLN A N 1
ATOM 702 C CA . GLN A 1 82 ? 8.658 -5.952 -15.617 1.00 90.31 82 GLN A CA 1
ATOM 703 C C . GLN A 1 82 ? 9.695 -5.287 -16.521 1.00 90.31 82 GLN A C 1
ATOM 705 O O . GLN A 1 82 ? 10.091 -4.157 -16.243 1.00 90.31 82 GLN A O 1
ATOM 710 N N . ASN A 1 83 ? 10.123 -5.952 -17.600 1.00 91.50 83 ASN A N 1
ATOM 711 C CA . ASN A 1 83 ? 11.036 -5.345 -18.564 1.00 91.50 83 ASN A CA 1
ATOM 712 C C . ASN A 1 83 ? 10.413 -4.104 -19.217 1.00 91.50 83 ASN A C 1
ATOM 714 O O . ASN A 1 83 ? 11.051 -3.056 -19.227 1.00 91.50 83 ASN A O 1
ATOM 718 N N . ILE A 1 84 ? 9.153 -4.199 -19.657 1.00 93.12 84 ILE A N 1
ATOM 719 C CA . ILE A 1 84 ? 8.408 -3.077 -20.246 1.00 93.12 84 ILE A CA 1
ATOM 720 C C . ILE A 1 84 ? 8.327 -1.917 -19.251 1.00 93.12 84 ILE A C 1
ATOM 722 O O . ILE A 1 84 ? 8.570 -0.767 -19.611 1.00 93.12 84 ILE A O 1
ATOM 726 N N . ALA A 1 85 ? 8.035 -2.204 -17.980 1.00 91.88 85 ALA A N 1
ATOM 727 C CA . ALA A 1 85 ? 8.007 -1.178 -16.944 1.00 91.88 85 ALA A CA 1
ATOM 728 C C . ALA A 1 85 ? 9.386 -0.529 -16.730 1.00 91.88 85 ALA A C 1
ATOM 730 O O . ALA A 1 85 ? 9.482 0.678 -16.541 1.00 91.88 85 ALA A O 1
ATOM 731 N N . ILE A 1 86 ? 10.468 -1.301 -16.771 1.00 92.75 86 ILE A N 1
ATOM 732 C CA . ILE A 1 86 ? 11.825 -0.763 -16.617 1.00 92.75 86 ILE A CA 1
ATOM 733 C C . ILE A 1 86 ? 12.216 0.105 -17.812 1.00 92.75 86 ILE A C 1
ATOM 735 O O . ILE A 1 86 ? 12.753 1.191 -17.619 1.00 92.75 86 ILE A O 1
ATOM 739 N N . ASP A 1 87 ? 11.875 -0.306 -19.028 1.00 93.50 87 ASP A N 1
ATOM 740 C CA . ASP A 1 87 ? 12.116 0.505 -20.220 1.00 93.50 87 ASP A CA 1
ATOM 741 C C . ASP A 1 87 ? 11.330 1.813 -20.180 1.00 93.50 87 ASP A C 1
ATOM 743 O O . ASP A 1 87 ? 11.864 2.871 -20.513 1.00 93.50 87 ASP A O 1
ATOM 747 N N . LEU A 1 88 ? 10.085 1.764 -19.707 1.00 92.50 88 LEU A N 1
ATOM 748 C CA . LEU A 1 88 ? 9.281 2.957 -19.479 1.00 92.50 88 LEU A CA 1
ATOM 749 C C . LEU A 1 88 ? 9.887 3.846 -18.378 1.00 92.50 88 LEU A C 1
ATOM 751 O O . LEU A 1 88 ? 9.963 5.060 -18.541 1.00 92.50 88 LEU A O 1
ATOM 755 N N . TRP A 1 89 ? 10.372 3.256 -17.281 1.00 92.25 89 TRP A N 1
ATOM 756 C CA . TRP A 1 89 ? 11.038 3.976 -16.189 1.00 92.25 89 TRP A CA 1
ATOM 757 C C . TRP A 1 89 ? 12.289 4.728 -16.654 1.00 92.25 89 TRP A C 1
ATOM 759 O O . TRP A 1 89 ? 12.563 5.832 -16.175 1.00 92.25 89 TRP A O 1
ATOM 769 N N . GLU A 1 90 ? 13.053 4.116 -17.556 1.00 91.94 90 GLU A N 1
ATOM 770 C CA . GLU A 1 90 ? 14.281 4.659 -18.140 1.00 91.94 90 GLU A CA 1
ATOM 771 C C . GLU A 1 90 ? 14.016 5.618 -19.313 1.00 91.94 90 GLU A C 1
ATOM 773 O O . GLU A 1 90 ? 14.961 6.170 -19.872 1.00 91.94 90 GLU A O 1
ATOM 778 N N . GLY A 1 91 ? 12.748 5.846 -19.676 1.00 91.69 91 GLY A N 1
ATOM 779 C CA . GLY A 1 91 ? 12.367 6.747 -20.765 1.00 91.69 91 GLY A CA 1
ATOM 780 C C . GLY A 1 91 ? 12.645 6.186 -22.162 1.00 91.69 91 GLY A C 1
ATOM 781 O O . GLY A 1 91 ? 12.752 6.953 -23.115 1.00 91.69 91 GLY A O 1
ATOM 782 N N . ARG A 1 92 ? 12.775 4.859 -22.300 1.00 92.94 92 ARG A N 1
ATOM 783 C CA . ARG A 1 92 ? 12.979 4.178 -23.590 1.00 92.94 92 ARG A CA 1
ATOM 784 C C . ARG A 1 92 ? 11.686 3.939 -24.367 1.00 92.94 92 ARG A C 1
ATOM 786 O O . ARG A 1 92 ? 11.744 3.661 -25.560 1.00 92.94 92 ARG A O 1
ATOM 793 N N . LEU A 1 93 ? 10.536 4.025 -23.701 1.00 92.75 93 LEU A N 1
ATOM 794 C CA . LEU A 1 93 ? 9.220 3.830 -24.306 1.00 92.75 93 LEU A CA 1
ATOM 795 C C . LEU A 1 93 ? 8.440 5.141 -24.347 1.00 92.75 93 LEU A C 1
ATOM 797 O O . LEU A 1 93 ? 8.418 5.895 -23.375 1.00 92.75 93 LEU A O 1
ATOM 801 N N . ALA A 1 94 ? 7.767 5.380 -25.471 1.00 87.44 94 ALA A N 1
ATOM 802 C CA . ALA A 1 94 ? 6.816 6.472 -25.607 1.00 87.44 94 ALA A CA 1
ATOM 803 C C . ALA A 1 94 ? 5.489 6.107 -24.930 1.00 87.44 94 ALA A C 1
ATOM 805 O O . ALA A 1 94 ? 4.998 4.984 -25.061 1.00 87.44 94 ALA A O 1
ATOM 806 N N . PHE A 1 95 ? 4.898 7.067 -24.226 1.00 89.44 95 PHE A N 1
ATOM 807 C CA . PHE A 1 95 ? 3.605 6.915 -23.570 1.00 89.44 95 PHE A CA 1
ATOM 808 C C . PHE A 1 95 ? 2.945 8.286 -23.390 1.00 89.44 95 PHE A C 1
ATOM 810 O O . PHE A 1 95 ? 3.637 9.303 -23.317 1.00 89.44 95 PHE A O 1
ATOM 817 N N . ASP A 1 96 ? 1.618 8.308 -23.292 1.00 88.56 96 ASP A N 1
ATOM 818 C CA . ASP A 1 96 ? 0.862 9.489 -22.874 1.00 88.56 96 ASP A CA 1
ATOM 819 C C . ASP A 1 96 ? 0.773 9.540 -21.337 1.00 88.56 96 ASP A C 1
ATOM 821 O O . ASP A 1 96 ? 0.190 8.622 -20.751 1.00 88.56 96 ASP A O 1
ATOM 825 N N . PRO A 1 97 ? 1.338 10.560 -20.660 1.00 81.25 97 PRO A N 1
ATOM 826 C CA . PRO A 1 97 ? 1.277 10.695 -19.205 1.00 81.25 97 PRO A CA 1
ATOM 827 C C . PRO A 1 97 ? -0.107 11.069 -18.659 1.00 81.25 97 PRO A C 1
ATOM 829 O O . PRO A 1 97 ? -0.333 10.913 -17.456 1.00 81.25 97 PRO A O 1
ATOM 832 N N . GLU A 1 98 ? -1.023 11.545 -19.504 1.00 84.81 98 GLU A N 1
ATOM 833 C CA . GLU A 1 98 ? -2.389 11.911 -19.112 1.00 84.81 98 GLU A CA 1
ATOM 834 C C . GLU A 1 98 ? -3.349 10.714 -19.165 1.00 84.81 98 GLU A C 1
ATOM 836 O O . GLU A 1 98 ? -4.433 10.746 -18.576 1.00 84.81 98 GLU A O 1
ATOM 841 N N . PHE A 1 99 ? -2.947 9.617 -19.813 1.00 87.62 99 PHE A N 1
ATOM 842 C CA . PHE A 1 99 ? -3.778 8.428 -19.921 1.00 87.62 99 PHE A CA 1
ATOM 843 C C . PHE A 1 99 ? -3.910 7.670 -18.587 1.00 87.62 99 PHE A C 1
ATOM 845 O O . PHE A 1 99 ? -2.938 7.381 -17.883 1.00 87.62 99 PHE A O 1
ATOM 852 N N . ALA A 1 100 ? -5.138 7.252 -18.265 1.00 87.06 100 ALA A N 1
ATOM 853 C CA . ALA A 1 100 ? -5.459 6.482 -17.064 1.00 87.06 100 ALA A CA 1
ATOM 854 C C . ALA A 1 100 ? -5.165 4.975 -17.236 1.00 87.06 100 ALA A C 1
ATOM 856 O O . ALA A 1 100 ? -6.072 4.155 -17.419 1.00 87.06 100 ALA A O 1
ATOM 857 N N . TYR A 1 101 ? -3.885 4.595 -17.165 1.00 91.06 101 TYR A N 1
ATOM 858 C CA . TYR A 1 101 ? -3.463 3.193 -17.269 1.00 91.06 101 TYR A CA 1
ATOM 859 C C . TYR A 1 101 ? -4.023 2.326 -16.139 1.00 91.06 101 TYR A C 1
ATOM 861 O O . TYR A 1 101 ? -3.935 2.665 -14.959 1.00 91.06 101 TYR A O 1
ATOM 869 N N . GLN A 1 102 ? -4.531 1.153 -16.517 1.00 90.62 102 GLN A N 1
ATOM 870 C CA . GLN A 1 102 ? -5.077 0.168 -15.580 1.00 90.62 102 GLN A CA 1
ATOM 871 C C . GLN A 1 102 ? -4.007 -0.790 -15.038 1.00 90.62 102 GLN A C 1
ATOM 873 O O . GLN A 1 102 ? -4.167 -1.357 -13.961 1.00 90.62 102 GLN A O 1
ATOM 878 N N . HIS A 1 103 ? -2.901 -0.987 -15.768 1.00 92.75 103 HIS A N 1
ATOM 879 C CA . HIS A 1 103 ? -1.851 -1.907 -15.338 1.00 92.75 103 HIS A CA 1
ATOM 880 C C . HIS A 1 103 ? -1.031 -1.308 -14.176 1.00 92.75 103 HIS A C 1
ATOM 882 O O . HIS A 1 103 ? -0.436 -0.241 -14.361 1.00 92.75 103 HIS A O 1
ATOM 888 N N . PRO A 1 104 ? -0.901 -1.988 -13.018 1.00 92.75 104 PRO A N 1
ATOM 889 C CA . PRO A 1 104 ? -0.300 -1.404 -11.814 1.00 92.75 104 PRO A CA 1
ATOM 890 C C . PRO A 1 104 ? 1.143 -0.906 -11.988 1.00 92.75 104 PRO A C 1
ATOM 892 O O . PRO A 1 104 ? 1.480 0.178 -11.523 1.00 92.75 104 PRO A O 1
ATOM 895 N N . LEU A 1 105 ? 1.994 -1.657 -12.701 1.00 92.25 105 LEU A N 1
ATOM 896 C CA . LEU A 1 105 ? 3.376 -1.231 -12.977 1.00 92.25 105 LEU A CA 1
ATOM 897 C C . LEU A 1 105 ? 3.451 0.018 -13.863 1.00 92.25 105 LEU A C 1
ATOM 899 O O . LEU A 1 105 ? 4.322 0.856 -13.658 1.00 92.25 105 LEU A O 1
ATOM 903 N N . ILE A 1 106 ? 2.546 0.155 -14.836 1.00 92.31 106 ILE A N 1
ATOM 904 C CA . ILE A 1 106 ? 2.539 1.319 -15.729 1.00 92.31 106 ILE A CA 1
ATOM 905 C C . ILE A 1 106 ? 2.021 2.528 -14.958 1.00 92.31 106 ILE A C 1
ATOM 907 O O . ILE A 1 106 ? 2.649 3.580 -14.979 1.00 92.31 106 ILE A O 1
ATOM 911 N N . LYS A 1 107 ? 0.952 2.335 -14.178 1.00 92.19 107 LYS A N 1
ATOM 912 C CA . LYS A 1 107 ? 0.393 3.345 -13.282 1.00 92.19 107 LYS A CA 1
ATOM 913 C C . LYS A 1 107 ? 1.421 3.889 -12.284 1.00 92.19 107 LYS A C 1
ATOM 915 O O . LYS A 1 107 ? 1.516 5.098 -12.119 1.00 92.19 107 LYS A O 1
ATOM 920 N N . LEU A 1 108 ? 2.229 3.018 -11.672 1.00 93.75 108 LEU A N 1
ATOM 921 C CA . LEU A 1 108 ? 3.355 3.400 -10.808 1.00 93.75 108 LEU A CA 1
ATOM 922 C C . LEU A 1 108 ? 4.304 4.383 -11.512 1.00 93.75 108 LEU A C 1
ATOM 924 O O . LEU A 1 108 ? 4.692 5.402 -10.940 1.00 93.75 108 LEU A O 1
ATOM 928 N N . ILE A 1 109 ? 4.680 4.083 -12.755 1.00 92.19 109 ILE A N 1
ATOM 929 C CA . ILE A 1 109 ? 5.649 4.883 -13.508 1.00 92.19 109 ILE A CA 1
ATOM 930 C C . ILE A 1 109 ? 5.036 6.208 -13.950 1.00 92.19 109 ILE A C 1
ATOM 932 O O . ILE A 1 109 ? 5.666 7.250 -13.777 1.00 92.19 109 ILE A O 1
ATOM 936 N N . THR A 1 110 ? 3.805 6.201 -14.463 1.00 89.12 110 THR A N 1
ATOM 937 C CA . THR A 1 110 ? 3.147 7.437 -14.900 1.00 89.12 110 THR A CA 1
ATOM 938 C C . THR A 1 110 ? 2.847 8.365 -13.727 1.00 89.12 110 THR A C 1
ATOM 940 O O . THR A 1 110 ? 3.145 9.554 -13.810 1.00 89.12 110 THR A O 1
ATOM 943 N N . GLN A 1 111 ? 2.370 7.836 -12.594 1.00 89.62 111 GLN A N 1
ATOM 944 C CA . GLN A 1 111 ? 2.166 8.623 -11.374 1.00 89.62 111 GLN A CA 1
ATOM 945 C C . GLN A 1 111 ? 3.478 9.225 -10.867 1.00 89.62 111 GLN A C 1
ATOM 947 O O . GLN A 1 111 ? 3.522 10.411 -10.545 1.00 89.62 111 GLN A O 1
ATOM 952 N N . ARG A 1 112 ? 4.575 8.456 -10.853 1.00 89.56 112 ARG A N 1
ATOM 953 C CA . ARG A 1 112 ? 5.901 8.984 -10.493 1.00 89.56 112 ARG A CA 1
ATOM 954 C C . ARG A 1 112 ? 6.287 10.198 -11.342 1.00 89.56 112 ARG A C 1
ATOM 956 O O . ARG A 1 112 ? 6.930 11.105 -10.819 1.00 89.56 112 ARG A O 1
ATOM 963 N N . LEU A 1 113 ? 5.966 10.202 -12.632 1.00 87.25 113 LEU A N 1
ATOM 964 C CA . LEU A 1 113 ? 6.382 11.264 -13.553 1.00 87.25 113 LEU A CA 1
ATOM 965 C C . LEU A 1 113 ? 5.582 12.561 -13.380 1.00 87.25 113 LEU A C 1
ATOM 967 O O . LEU A 1 113 ? 6.081 13.617 -13.750 1.00 87.25 113 LEU A O 1
ATOM 971 N N . GLN A 1 114 ? 4.398 12.510 -12.764 1.00 83.56 114 GLN A N 1
ATOM 972 C CA . GLN A 1 114 ? 3.601 13.708 -12.473 1.00 83.56 114 GLN A CA 1
ATOM 973 C C . GLN A 1 114 ? 4.239 14.599 -11.397 1.00 83.56 114 GLN A C 1
ATOM 975 O O . GLN A 1 114 ? 4.097 15.816 -11.469 1.00 83.56 114 GLN A O 1
ATOM 980 N N . GLN A 1 115 ? 4.917 13.997 -10.407 1.00 80.44 115 GLN A N 1
ATOM 981 C CA . GLN A 1 115 ? 5.750 14.655 -9.383 1.00 80.44 115 GLN A CA 1
ATOM 982 C C . GLN A 1 115 ? 5.297 16.077 -8.957 1.00 80.44 115 GLN A C 1
ATOM 984 O O . GLN A 1 115 ? 6.059 17.041 -9.061 1.00 80.44 115 GLN A O 1
ATOM 989 N N . PRO A 1 116 ? 4.052 16.247 -8.468 1.00 85.69 116 PRO A N 1
ATOM 990 C CA . PRO A 1 116 ? 3.576 17.546 -8.021 1.00 85.69 116 PRO A CA 1
ATOM 991 C C . PRO A 1 116 ? 4.365 18.039 -6.801 1.00 85.69 116 PRO A C 1
ATOM 993 O O . PRO A 1 116 ? 4.828 17.251 -5.977 1.00 85.69 116 PRO A O 1
ATOM 996 N N . VAL A 1 117 ? 4.434 19.365 -6.637 1.00 86.81 117 VAL A N 1
ATOM 997 C CA . VAL A 1 117 ? 5.034 20.007 -5.449 1.00 86.81 117 VAL A CA 1
ATOM 998 C C . VAL A 1 117 ? 4.347 19.540 -4.162 1.00 86.81 117 VAL A C 1
ATOM 1000 O O . VAL A 1 117 ? 5.002 19.322 -3.145 1.00 86.81 117 VAL A O 1
ATOM 1003 N N . GLN A 1 118 ? 3.023 19.375 -4.213 1.00 90.62 118 GLN A N 1
ATOM 1004 C CA . GLN A 1 118 ? 2.218 18.823 -3.130 1.00 90.62 118 GLN A CA 1
ATOM 1005 C C . GLN A 1 118 ? 1.270 17.764 -3.669 1.00 90.62 118 GLN A C 1
ATOM 1007 O O . GLN A 1 118 ? 0.503 18.003 -4.606 1.00 90.62 118 GLN A O 1
ATOM 1012 N N . TRP A 1 119 ? 1.280 16.612 -3.020 1.00 92.25 119 TRP A N 1
ATOM 1013 C CA . TRP A 1 119 ? 0.426 15.498 -3.368 1.00 92.25 119 TRP A CA 1
ATOM 1014 C C . TRP A 1 119 ? -0.936 15.598 -2.691 1.00 92.25 119 TRP A C 1
ATOM 1016 O O . TRP A 1 119 ? -1.047 15.921 -1.507 1.00 92.25 119 TRP A O 1
ATOM 1026 N N . ALA A 1 120 ? -1.983 15.232 -3.428 1.00 91.25 120 ALA A N 1
ATOM 1027 C CA . ALA A 1 120 ? -3.181 14.718 -2.783 1.00 91.25 120 ALA A CA 1
ATOM 1028 C C . ALA A 1 120 ? -2.852 13.359 -2.140 1.00 91.25 120 ALA A C 1
ATOM 1030 O O . ALA A 1 120 ? -2.077 12.574 -2.690 1.00 91.25 120 ALA A O 1
ATOM 1031 N N . LEU A 1 121 ? -3.454 13.077 -0.986 1.00 90.00 121 LEU A N 1
ATOM 1032 C CA . LEU A 1 121 ? -3.084 11.918 -0.177 1.00 90.00 121 LEU A CA 1
ATOM 1033 C C . LEU A 1 121 ? -3.388 10.578 -0.862 1.00 90.00 121 LEU A C 1
ATOM 1035 O O . LEU A 1 121 ? -2.536 9.698 -0.869 1.00 90.00 121 LEU A O 1
ATOM 1039 N N . ASN A 1 122 ? -4.554 10.437 -1.502 1.00 90.81 122 ASN A N 1
ATOM 1040 C CA . ASN A 1 122 ? -4.947 9.179 -2.153 1.00 90.81 122 ASN A CA 1
ATOM 1041 C C . ASN A 1 122 ? -3.985 8.755 -3.284 1.00 90.81 122 ASN A C 1
ATOM 1043 O O . ASN A 1 122 ? -3.504 7.623 -3.232 1.00 90.81 122 ASN A O 1
ATOM 1047 N N . PRO A 1 123 ? -3.629 9.622 -4.259 1.00 91.56 123 PRO A N 1
ATOM 1048 C CA . PRO A 1 123 ? -2.616 9.280 -5.261 1.00 91.56 123 PRO A CA 1
ATOM 1049 C C . PRO A 1 123 ? -1.252 8.914 -4.669 1.00 91.56 123 PRO A C 1
ATOM 1051 O O . PRO A 1 123 ? -0.585 8.018 -5.175 1.00 91.56 123 PRO A O 1
ATOM 1054 N N . LEU A 1 124 ? -0.836 9.580 -3.588 1.00 93.50 124 LEU A N 1
ATOM 1055 C CA . LEU A 1 124 ? 0.452 9.320 -2.948 1.00 93.50 124 LEU A CA 1
ATOM 1056 C C . LEU A 1 124 ? 0.470 7.993 -2.174 1.00 93.50 124 LEU A C 1
ATOM 1058 O O . LEU A 1 124 ? 1.452 7.250 -2.245 1.00 93.50 124 LEU A O 1
ATOM 1062 N N . MET A 1 125 ? -0.618 7.664 -1.473 1.00 93.81 125 MET A N 1
ATOM 1063 C CA . MET A 1 125 ? -0.803 6.344 -0.865 1.00 93.81 125 MET A CA 1
ATOM 1064 C C . MET A 1 125 ? -0.759 5.250 -1.927 1.00 93.81 125 MET A C 1
ATOM 1066 O O . MET A 1 125 ? -0.008 4.294 -1.773 1.00 93.81 125 MET A O 1
ATOM 1070 N N . GLU A 1 126 ? -1.485 5.417 -3.033 1.00 93.81 126 GLU A N 1
ATOM 1071 C CA . GLU A 1 126 ? -1.484 4.442 -4.123 1.00 93.81 126 GLU A CA 1
ATOM 1072 C C . GLU A 1 126 ? -0.088 4.254 -4.733 1.00 93.81 126 GLU A C 1
ATOM 1074 O O . GLU A 1 126 ? 0.385 3.120 -4.855 1.00 93.81 126 GLU A O 1
ATOM 1079 N N . LEU A 1 127 ? 0.606 5.353 -5.045 1.00 95.44 127 LEU A N 1
ATOM 1080 C CA . LEU A 1 127 ? 1.980 5.316 -5.545 1.00 95.44 127 LEU A CA 1
ATOM 1081 C C . LEU A 1 127 ? 2.909 4.565 -4.581 1.00 95.44 127 LEU A C 1
ATOM 1083 O O . LEU A 1 127 ? 3.801 3.829 -5.011 1.00 95.44 127 LEU A O 1
ATOM 1087 N N . THR A 1 128 ? 2.689 4.719 -3.277 1.00 96.44 128 THR A N 1
ATOM 1088 C CA . THR A 1 128 ? 3.466 4.049 -2.229 1.00 96.44 128 THR A CA 1
ATOM 1089 C C . THR A 1 128 ? 3.182 2.565 -2.163 1.00 96.44 128 THR A C 1
ATOM 1091 O O . THR A 1 128 ? 4.122 1.772 -2.209 1.00 96.44 128 THR A O 1
ATOM 1094 N N . THR A 1 129 ? 1.907 2.179 -2.109 1.00 96.62 129 THR A N 1
ATOM 1095 C CA . THR A 1 129 ? 1.477 0.778 -2.122 1.00 96.62 129 THR A CA 1
ATOM 1096 C C . THR A 1 129 ? 2.068 0.057 -3.334 1.00 96.62 129 THR A C 1
ATOM 1098 O O . THR A 1 129 ? 2.663 -1.011 -3.191 1.00 96.62 129 THR A O 1
ATOM 1101 N N . LEU A 1 130 ? 1.982 0.666 -4.522 1.00 95.81 130 LEU A N 1
ATOM 1102 C CA . LEU A 1 130 ? 2.570 0.118 -5.744 1.00 95.81 130 LEU A CA 1
ATOM 1103 C C . LEU A 1 130 ? 4.098 0.054 -5.671 1.00 95.81 130 LEU A C 1
ATOM 1105 O O . LEU A 1 130 ? 4.684 -0.967 -6.031 1.00 95.81 130 LEU A O 1
ATOM 1109 N N . SER A 1 131 ? 4.751 1.107 -5.174 1.00 96.50 131 SER A N 1
ATOM 1110 C CA . SER A 1 131 ? 6.208 1.119 -5.024 1.00 96.50 131 SER A CA 1
ATOM 1111 C C . SER A 1 131 ? 6.678 -0.014 -4.105 1.00 96.50 131 SER A C 1
ATOM 1113 O O . SER A 1 131 ? 7.606 -0.739 -4.445 1.00 96.50 131 SER A O 1
ATOM 1115 N N . TYR A 1 132 ? 6.022 -0.231 -2.967 1.00 96.75 132 TYR A N 1
ATOM 1116 C CA . TYR A 1 132 ? 6.433 -1.266 -2.016 1.00 96.75 132 TYR A CA 1
ATOM 1117 C C . TYR A 1 132 ? 6.145 -2.671 -2.544 1.00 96.75 132 TYR A C 1
ATOM 1119 O O . TYR A 1 132 ? 7.011 -3.541 -2.452 1.00 96.75 132 TYR A O 1
ATOM 1127 N N . ARG A 1 133 ? 4.990 -2.875 -3.189 1.00 95.19 133 ARG A N 1
ATOM 1128 C CA . ARG A 1 133 ? 4.645 -4.130 -3.874 1.00 95.19 133 ARG A CA 1
ATOM 1129 C C . ARG A 1 133 ? 5.701 -4.547 -4.895 1.00 95.19 133 ARG A C 1
ATOM 1131 O O . ARG A 1 133 ? 6.094 -5.708 -4.939 1.00 95.19 133 ARG A O 1
ATOM 1138 N N . TYR A 1 134 ? 6.184 -3.605 -5.701 1.00 94.12 134 TYR A N 1
ATOM 1139 C CA . TYR A 1 134 ? 7.150 -3.892 -6.764 1.00 94.12 134 TYR A CA 1
ATOM 1140 C C . TYR A 1 134 ? 8.611 -3.679 -6.361 1.00 94.12 134 TYR A C 1
ATOM 1142 O O . TYR A 1 134 ? 9.502 -3.810 -7.203 1.00 94.12 134 TYR A O 1
ATOM 1150 N N . HIS A 1 135 ? 8.888 -3.405 -5.083 1.00 95.12 135 HIS A N 1
ATOM 1151 C CA . HIS A 1 135 ? 10.228 -3.074 -4.618 1.00 95.12 135 HIS A CA 1
ATOM 1152 C C . HIS A 1 135 ? 11.260 -4.160 -4.950 1.00 95.12 135 HIS A C 1
ATOM 1154 O O . HIS A 1 135 ? 12.304 -3.845 -5.518 1.00 95.12 135 HIS A O 1
ATOM 1160 N N . HIS A 1 136 ? 10.980 -5.429 -4.647 1.00 91.06 136 HIS A N 1
ATOM 1161 C CA . HIS A 1 136 ? 11.928 -6.520 -4.893 1.00 91.06 136 HIS A CA 1
ATOM 1162 C C . HIS A 1 136 ? 12.214 -6.710 -6.397 1.00 91.06 136 HIS A C 1
ATOM 1164 O O . HIS A 1 136 ? 13.370 -6.816 -6.812 1.00 91.06 136 HIS A O 1
ATOM 1170 N N . ALA A 1 137 ? 11.173 -6.630 -7.232 1.00 88.69 137 ALA A N 1
ATOM 1171 C CA . ALA A 1 137 ? 11.295 -6.757 -8.684 1.00 88.69 137 ALA A CA 1
ATOM 1172 C C . ALA A 1 137 ? 12.086 -5.603 -9.327 1.00 88.69 137 ALA A C 1
ATOM 1174 O O . ALA A 1 137 ? 12.865 -5.827 -10.251 1.00 88.69 137 ALA A O 1
ATOM 1175 N N . LEU A 1 138 ? 11.889 -4.371 -8.851 1.00 92.81 138 LEU A N 1
ATOM 1176 C CA . LEU A 1 138 ? 12.460 -3.174 -9.473 1.00 92.81 138 LEU A CA 1
ATOM 1177 C C . LEU A 1 138 ? 13.818 -2.778 -8.885 1.00 92.81 138 LEU A C 1
ATOM 1179 O O . LEU A 1 138 ? 14.691 -2.326 -9.622 1.00 92.81 138 LEU A O 1
ATOM 1183 N N . SER A 1 139 ? 14.040 -2.981 -7.585 1.00 93.31 139 SER A N 1
ATOM 1184 C CA . SER A 1 139 ? 15.295 -2.597 -6.919 1.00 93.31 139 SER A CA 1
ATOM 1185 C C . SER A 1 139 ? 16.517 -3.324 -7.472 1.00 93.31 139 SER A C 1
ATOM 1187 O O . SER A 1 139 ? 17.566 -2.704 -7.632 1.00 93.31 139 SER A O 1
ATOM 1189 N N . SER A 1 140 ? 16.382 -4.605 -7.819 1.00 90.12 140 SER A N 1
ATOM 1190 C CA . SER A 1 140 ? 17.477 -5.408 -8.375 1.00 90.12 140 SER A CA 1
ATOM 1191 C C . SER A 1 140 ? 17.969 -4.897 -9.733 1.00 90.12 140 SER A C 1
ATOM 1193 O O . SER A 1 140 ? 19.145 -5.051 -10.056 1.00 90.12 140 SER A O 1
ATOM 1195 N N . ARG A 1 141 ? 17.089 -4.261 -10.517 1.00 90.88 141 ARG A N 1
ATOM 1196 C CA . ARG A 1 141 ? 17.386 -3.803 -11.882 1.00 90.88 141 ARG A CA 1
ATOM 1197 C C . ARG A 1 141 ? 17.656 -2.310 -11.986 1.00 90.88 141 ARG A C 1
ATOM 1199 O O . ARG A 1 141 ? 18.517 -1.902 -12.752 1.00 90.88 141 ARG A O 1
ATOM 1206 N N . LEU A 1 142 ? 16.948 -1.503 -11.202 1.00 94.25 142 LEU A N 1
ATOM 1207 C CA . LEU A 1 142 ? 17.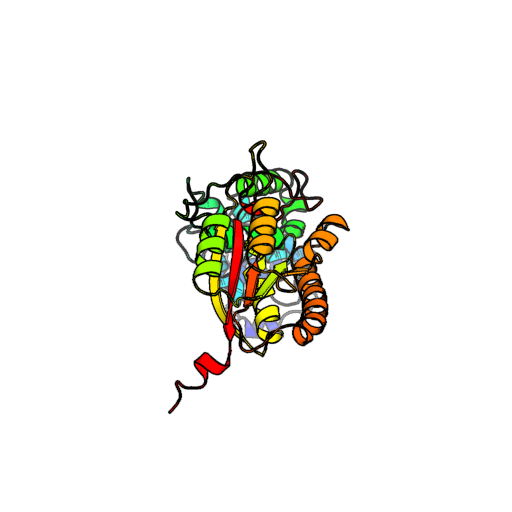076 -0.044 -11.202 1.00 94.25 142 LEU A CA 1
ATOM 1208 C C . LEU A 1 142 ? 18.048 0.467 -10.124 1.00 94.25 142 LEU A C 1
ATOM 1210 O O . LEU A 1 142 ? 18.468 1.626 -10.168 1.00 94.25 142 LEU A O 1
ATOM 1214 N N . GLY A 1 143 ? 18.404 -0.373 -9.146 1.00 94.19 143 GLY A N 1
ATOM 1215 C CA . GLY A 1 143 ? 19.414 -0.094 -8.126 1.00 94.19 143 GLY A CA 1
ATOM 1216 C C . GLY A 1 143 ? 19.213 1.253 -7.431 1.00 94.19 143 GLY A C 1
ATOM 1217 O O . GLY A 1 143 ? 18.158 1.541 -6.863 1.00 94.19 143 GLY A O 1
ATOM 1218 N N . LYS A 1 144 ? 20.236 2.111 -7.505 1.00 95.25 144 LYS A N 1
ATOM 1219 C CA . LYS A 1 144 ? 20.241 3.435 -6.868 1.00 95.25 144 LYS A CA 1
ATOM 1220 C C . LYS A 1 144 ? 19.087 4.329 -7.332 1.00 95.25 144 LYS A C 1
ATOM 1222 O O . LYS A 1 144 ? 18.536 5.052 -6.511 1.00 95.25 144 LYS A O 1
ATOM 1227 N N . ASN A 1 145 ? 18.685 4.263 -8.603 1.00 94.75 145 ASN A N 1
ATOM 1228 C CA . ASN A 1 145 ? 17.592 5.094 -9.122 1.00 94.75 145 ASN A CA 1
ATOM 1229 C C . ASN A 1 145 ? 16.262 4.767 -8.434 1.00 94.75 145 ASN A C 1
ATOM 1231 O O . ASN A 1 145 ? 15.464 5.663 -8.160 1.00 94.75 145 ASN A O 1
ATOM 1235 N N . TRP A 1 146 ? 16.048 3.489 -8.115 1.00 95.88 146 TRP A N 1
ATOM 1236 C CA . TRP A 1 146 ? 14.881 3.044 -7.366 1.00 95.88 146 TRP A CA 1
ATOM 1237 C C . TRP A 1 146 ? 14.920 3.494 -5.904 1.00 95.88 146 TRP A C 1
ATOM 1239 O O . TRP A 1 146 ? 13.929 4.002 -5.387 1.00 95.88 146 TRP A O 1
ATOM 1249 N N . LEU A 1 147 ? 16.072 3.364 -5.241 1.00 96.00 147 LEU A N 1
ATOM 1250 C CA . LEU A 1 147 ? 16.226 3.811 -3.852 1.00 96.00 147 LEU A CA 1
ATOM 1251 C C . LEU A 1 147 ? 16.035 5.329 -3.715 1.00 96.00 147 LEU A C 1
ATOM 1253 O O . LEU A 1 147 ? 15.332 5.776 -2.811 1.00 96.00 147 LEU A O 1
ATOM 1257 N N . THR A 1 148 ? 16.565 6.118 -4.656 1.00 95.31 148 THR A N 1
ATOM 1258 C CA . THR A 1 148 ? 16.321 7.567 -4.723 1.00 95.31 148 THR A CA 1
ATOM 1259 C C . THR A 1 148 ? 14.830 7.880 -4.850 1.00 95.31 148 THR A C 1
ATOM 1261 O O . THR A 1 148 ? 14.341 8.786 -4.179 1.00 95.31 148 THR A O 1
ATOM 1264 N N . HIS A 1 149 ? 14.090 7.123 -5.668 1.00 94.94 149 HIS A N 1
ATOM 1265 C CA . HIS A 1 149 ? 12.635 7.267 -5.772 1.00 94.94 149 HIS A CA 1
ATOM 1266 C C . HIS A 1 149 ? 11.933 6.981 -4.445 1.00 94.94 149 HIS A C 1
ATOM 1268 O O . HIS A 1 149 ? 11.128 7.797 -4.010 1.00 94.94 149 HIS A O 1
ATOM 1274 N N . LEU A 1 150 ? 12.259 5.877 -3.765 1.00 95.69 150 LEU A N 1
ATOM 1275 C CA . LEU A 1 150 ? 11.660 5.563 -2.462 1.00 95.69 150 LEU A CA 1
ATOM 1276 C C . LEU A 1 150 ? 11.956 6.644 -1.412 1.00 95.69 150 LEU A C 1
ATOM 1278 O O . LEU A 1 150 ? 11.089 6.992 -0.608 1.00 95.69 150 LEU A O 1
ATOM 1282 N N . GLN A 1 151 ? 13.161 7.214 -1.434 1.00 94.31 151 GLN A N 1
ATOM 1283 C CA . GLN A 1 151 ? 13.519 8.296 -0.528 1.00 94.31 151 GLN A CA 1
ATOM 1284 C C . GLN A 1 151 ? 12.751 9.585 -0.846 1.00 94.31 151 GLN A C 1
ATOM 1286 O O . GLN A 1 151 ? 12.168 10.176 0.064 1.00 94.31 151 GLN A O 1
ATOM 1291 N N . ALA A 1 152 ? 12.674 9.982 -2.118 1.00 93.56 152 ALA A N 1
ATOM 1292 C CA . ALA A 1 152 ? 11.877 11.130 -2.553 1.00 93.56 152 ALA A CA 1
ATOM 1293 C C . ALA A 1 152 ? 10.387 10.948 -2.220 1.00 93.56 152 ALA A C 1
ATOM 1295 O O . ALA A 1 152 ? 9.727 11.872 -1.741 1.00 93.56 152 ALA A O 1
ATOM 1296 N N . LEU A 1 153 ? 9.871 9.729 -2.390 1.00 94.12 153 LEU A N 1
ATOM 1297 C CA . LEU A 1 153 ? 8.521 9.359 -1.993 1.00 94.12 153 LEU A CA 1
ATOM 1298 C C . LEU A 1 153 ? 8.317 9.591 -0.494 1.00 94.12 153 LEU A C 1
ATOM 1300 O O . LEU A 1 153 ? 7.370 10.270 -0.123 1.00 94.12 153 LEU A O 1
ATOM 1304 N N . SER A 1 154 ? 9.223 9.127 0.374 1.00 92.69 154 SER A N 1
ATOM 1305 C CA . SER A 1 154 ? 9.111 9.350 1.827 1.00 92.69 154 SER A CA 1
ATOM 1306 C C . SER A 1 154 ? 9.151 10.831 2.238 1.00 92.69 154 SER A C 1
ATOM 1308 O O . SER A 1 154 ? 8.556 11.219 3.241 1.00 92.69 154 SER A O 1
ATOM 1310 N N . GLN A 1 155 ? 9.817 11.672 1.447 1.00 92.19 155 GLN A N 1
ATOM 1311 C CA . GLN A 1 155 ? 9.974 13.110 1.694 1.00 92.19 155 GLN A CA 1
ATOM 1312 C C . GLN A 1 155 ? 8.896 13.965 1.007 1.00 92.19 155 GLN A C 1
ATOM 1314 O O . GLN A 1 155 ? 8.919 15.195 1.111 1.00 92.19 155 GLN A O 1
ATOM 1319 N N . SER A 1 156 ? 7.959 13.328 0.302 1.00 92.88 156 SER A N 1
ATOM 1320 C CA . SER A 1 156 ? 6.902 14.015 -0.432 1.00 92.88 156 SER A CA 1
ATOM 1321 C C . SER A 1 156 ? 6.006 14.822 0.503 1.00 92.88 156 SER A C 1
ATOM 1323 O O . SER A 1 156 ? 5.650 14.381 1.596 1.00 92.88 156 SER A O 1
ATOM 1325 N N . GLN A 1 157 ? 5.633 16.019 0.055 1.00 90.62 157 GLN A N 1
ATOM 1326 C CA . GLN A 1 157 ? 4.730 16.891 0.795 1.00 90.62 157 GLN A CA 1
ATOM 1327 C C . GLN A 1 157 ? 3.284 16.499 0.502 1.00 90.62 157 GLN A C 1
ATOM 1329 O O . GLN A 1 157 ? 2.877 16.405 -0.658 1.00 90.62 157 GLN A O 1
ATOM 1334 N N . VAL A 1 158 ? 2.506 16.294 1.559 1.00 89.06 158 VAL A N 1
ATOM 1335 C CA . VAL A 1 158 ? 1.064 16.050 1.476 1.00 89.06 158 VAL A CA 1
ATOM 1336 C C . VAL A 1 158 ? 0.352 17.390 1.595 1.00 89.06 158 VAL A C 1
ATOM 1338 O O . VAL A 1 158 ? 0.704 18.201 2.451 1.00 89.06 158 VAL A O 1
ATOM 1341 N N . ARG A 1 159 ? -0.645 17.634 0.740 1.00 86.31 159 ARG A N 1
ATOM 1342 C CA . ARG A 1 159 ? -1.522 18.800 0.869 1.00 86.31 159 ARG A CA 1
ATOM 1343 C C . ARG A 1 159 ? -2.178 18.777 2.250 1.00 86.31 159 ARG A C 1
ATOM 1345 O O . ARG A 1 159 ? -2.799 17.781 2.617 1.00 86.31 159 ARG A O 1
ATOM 1352 N N . ASP A 1 160 ? -2.000 19.868 2.984 1.00 69.00 160 ASP A N 1
ATOM 1353 C CA . ASP A 1 160 ? -2.305 19.934 4.409 1.00 69.00 160 ASP A CA 1
ATOM 1354 C C . ASP A 1 160 ? -3.770 19.587 4.704 1.00 69.00 160 ASP A C 1
ATOM 1356 O O . ASP A 1 160 ? -4.683 20.013 3.988 1.00 69.00 160 ASP A O 1
ATOM 1360 N N . GLN A 1 161 ? -3.987 18.809 5.762 1.00 65.06 161 GLN A N 1
ATOM 1361 C CA . GLN A 1 161 ? -5.313 18.599 6.331 1.00 65.06 161 GLN A CA 1
ATOM 1362 C C . GLN A 1 161 ? -5.439 19.470 7.576 1.00 65.06 161 GLN A C 1
ATOM 1364 O O . GLN A 1 161 ? -4.541 19.511 8.407 1.00 65.06 161 GLN A O 1
ATOM 1369 N N . GLN A 1 162 ? -6.572 20.159 7.705 1.00 68.12 162 GLN A N 1
ATOM 1370 C CA . GLN A 1 162 ? -6.776 21.203 8.714 1.00 68.12 162 GLN A CA 1
ATOM 1371 C C . GLN A 1 162 ? -6.852 20.696 10.167 1.00 68.12 162 GLN A C 1
ATOM 1373 O O . GLN A 1 162 ? -6.938 21.517 11.075 1.00 68.12 162 GLN A O 1
ATOM 1378 N N . ILE A 1 163 ? -6.873 19.379 10.402 1.00 82.19 163 ILE A N 1
ATOM 1379 C CA . ILE A 1 163 ? -7.097 18.789 11.728 1.00 82.19 163 ILE A CA 1
ATOM 1380 C C . ILE A 1 163 ? -6.075 17.672 11.965 1.00 82.19 163 ILE A C 1
ATOM 1382 O O . ILE A 1 163 ? -5.975 16.738 11.167 1.00 82.19 163 ILE A O 1
ATOM 1386 N N . ASP A 1 164 ? -5.327 17.775 13.063 1.00 85.56 164 ASP A N 1
ATOM 1387 C CA . ASP A 1 164 ? -4.406 16.737 13.530 1.00 85.56 164 ASP A CA 1
ATOM 1388 C C . ASP A 1 164 ? -5.127 15.622 14.308 1.00 85.56 164 ASP A C 1
ATOM 1390 O O . ASP A 1 164 ? -6.305 15.727 14.672 1.00 85.56 164 ASP A O 1
ATOM 1394 N N . LEU A 1 165 ? -4.416 14.518 14.546 1.00 87.00 165 LEU A N 1
ATOM 1395 C CA . LEU A 1 165 ? -4.965 13.373 15.265 1.00 87.00 165 LEU A CA 1
ATOM 1396 C C . LEU A 1 165 ? -5.479 13.734 16.673 1.00 87.00 165 LEU A C 1
ATOM 1398 O O . LEU A 1 165 ? -6.632 13.399 16.951 1.00 87.00 165 LEU A O 1
ATOM 1402 N N . PRO A 1 166 ? -4.716 14.402 17.564 1.00 84.38 166 PRO A N 1
ATOM 1403 C CA . PRO A 1 166 ? -5.213 14.712 18.904 1.00 84.38 166 PRO A CA 1
ATOM 1404 C C . PRO A 1 166 ? -6.480 15.561 18.914 1.00 84.38 166 PRO A C 1
ATOM 1406 O O . PRO A 1 166 ? -7.407 15.284 19.678 1.00 84.38 166 PRO A O 1
ATOM 1409 N N . THR A 1 167 ? -6.554 16.573 18.047 1.00 87.12 167 THR A N 1
ATOM 1410 C CA . THR A 1 167 ? -7.738 17.427 17.932 1.00 87.12 167 THR A CA 1
ATOM 1411 C C . THR A 1 167 ? -8.942 16.610 17.481 1.00 87.12 167 THR A C 1
ATOM 1413 O O . THR A 1 167 ? -10.020 16.729 18.067 1.00 87.12 167 THR A O 1
ATOM 1416 N N . TYR A 1 168 ? -8.766 15.737 16.486 1.00 89.06 168 TYR A N 1
ATOM 1417 C CA . TYR A 1 168 ? -9.845 14.874 16.015 1.00 89.06 168 TYR A CA 1
ATOM 1418 C C . TYR A 1 168 ? -10.279 13.847 17.066 1.00 89.06 168 TYR A C 1
ATOM 1420 O O . TYR A 1 168 ? -11.477 13.667 17.272 1.00 89.06 168 TYR A O 1
ATOM 1428 N N . LEU A 1 169 ? -9.343 13.205 17.773 1.00 87.56 169 LEU A N 1
ATOM 1429 C CA . LEU A 1 169 ? -9.677 12.257 18.839 1.00 87.56 169 LEU A CA 1
ATOM 1430 C C . LEU A 1 169 ? -10.450 12.938 19.969 1.00 87.56 169 LEU A C 1
ATOM 1432 O O . LEU A 1 169 ? -11.445 12.388 20.426 1.00 87.56 169 LEU A O 1
ATOM 1436 N N . ASN A 1 170 ? -10.063 14.152 20.369 1.00 86.69 170 ASN A N 1
ATOM 1437 C CA . ASN A 1 170 ? -10.813 14.928 21.360 1.00 86.69 170 ASN A CA 1
ATOM 1438 C C . ASN A 1 170 ? -12.249 15.217 20.910 1.00 86.69 170 ASN A C 1
ATOM 1440 O O . ASN A 1 170 ? -13.189 15.069 21.696 1.00 86.69 170 ASN A O 1
ATOM 1444 N N . GLN A 1 171 ? -12.436 15.602 19.645 1.00 89.75 171 GLN A N 1
ATOM 1445 C CA . GLN A 1 171 ? -13.769 15.801 19.072 1.00 89.75 171 GLN A CA 1
ATOM 1446 C C . GLN A 1 171 ? -14.573 14.498 19.075 1.00 89.75 171 GLN A C 1
ATOM 1448 O O . GLN A 1 171 ? -15.730 14.501 19.492 1.00 89.75 171 GLN A O 1
ATOM 1453 N N . LEU A 1 172 ? -13.954 13.387 18.672 1.00 88.25 172 LEU A N 1
ATOM 1454 C CA . LEU A 1 172 ? -14.598 12.079 18.611 1.00 88.25 172 LEU A CA 1
ATOM 1455 C C . LEU A 1 172 ? -15.007 11.599 20.008 1.00 88.25 172 LEU A C 1
ATOM 1457 O O . LEU A 1 172 ? -16.162 11.237 20.201 1.00 88.25 172 LEU A O 1
ATOM 1461 N N . ILE A 1 173 ? -14.108 11.660 20.992 1.00 87.00 173 ILE A N 1
ATOM 1462 C CA . ILE A 1 173 ? -14.387 11.306 22.394 1.00 87.00 173 ILE A CA 1
ATOM 1463 C C . ILE A 1 173 ? -15.538 12.157 22.944 1.00 87.00 173 ILE A C 1
ATOM 1465 O O . ILE A 1 173 ? -16.430 11.636 23.607 1.00 87.00 173 ILE A O 1
ATOM 1469 N N . SER A 1 174 ? -15.560 13.455 22.624 1.00 86.81 174 SER A N 1
ATOM 1470 C CA . SER A 1 174 ? -16.633 14.357 23.061 1.00 86.81 174 SER A CA 1
ATOM 1471 C C . SER A 1 174 ? -17.987 14.016 22.424 1.00 86.81 174 SER A C 1
ATOM 1473 O O . SER A 1 174 ? -19.022 14.132 23.075 1.00 86.81 174 SER A O 1
ATOM 1475 N N . GLN A 1 175 ? -17.997 13.601 21.153 1.00 87.94 175 GLN A N 1
ATOM 1476 C CA . GLN A 1 175 ? -19.211 13.230 20.413 1.00 87.94 175 GLN A CA 1
ATOM 1477 C C . GLN A 1 175 ? -19.706 11.818 20.754 1.00 87.94 175 GLN A C 1
ATOM 1479 O O . GLN A 1 175 ? -20.907 11.549 20.721 1.00 87.94 175 GLN A O 1
ATOM 1484 N N . HIS A 1 176 ? -18.785 10.918 21.093 1.00 85.38 176 HIS A N 1
ATOM 1485 C CA . HIS A 1 176 ? -19.037 9.511 21.371 1.00 85.38 176 HIS A CA 1
ATOM 1486 C C . HIS A 1 176 ? -18.332 9.096 22.672 1.00 85.38 176 HIS A C 1
ATOM 1488 O O . HIS A 1 176 ? -17.362 8.340 22.633 1.00 85.38 176 HIS A O 1
ATOM 1494 N N . PRO A 1 177 ? -18.827 9.529 23.846 1.00 83.12 177 PRO A N 1
ATOM 1495 C CA . PRO A 1 177 ? -18.176 9.258 25.134 1.00 83.12 177 PRO A CA 1
ATOM 1496 C C . PRO A 1 177 ? -18.140 7.768 25.509 1.00 83.12 177 PRO A C 1
ATOM 1498 O O . PRO A 1 177 ? -17.404 7.368 26.405 1.00 83.12 177 PRO A O 1
ATOM 1501 N N . GLN A 1 178 ? -18.941 6.943 24.831 1.00 86.75 178 GLN A N 1
ATOM 1502 C CA . GLN A 1 178 ? -18.965 5.487 24.981 1.00 86.75 178 GLN A CA 1
ATOM 1503 C C . GLN A 1 178 ? -18.161 4.761 23.894 1.00 86.75 178 GLN A C 1
ATOM 1505 O O . GLN A 1 178 ? -18.234 3.541 23.806 1.00 86.75 178 GLN A O 1
ATOM 1510 N N . ALA A 1 179 ? -17.438 5.479 23.028 1.00 89.50 179 ALA A N 1
ATOM 1511 C CA . ALA A 1 179 ? -16.615 4.837 22.015 1.00 89.50 179 ALA A CA 1
ATOM 1512 C C . ALA A 1 179 ? -15.544 3.950 22.663 1.00 89.50 179 ALA A C 1
ATOM 1514 O O . ALA A 1 179 ? -14.938 4.291 23.680 1.00 89.50 179 ALA A O 1
ATOM 1515 N N . GLN A 1 180 ? -15.305 2.808 22.035 1.00 91.69 180 GLN A N 1
ATOM 1516 C CA . GLN A 1 180 ? -14.218 1.896 22.363 1.00 91.69 180 GLN A CA 1
ATOM 1517 C C . GLN A 1 180 ? -13.095 2.083 21.348 1.00 91.69 180 GLN A C 1
ATOM 1519 O O . GLN A 1 180 ? -13.350 2.455 20.204 1.00 91.69 180 GLN A O 1
ATOM 1524 N N . PHE A 1 181 ? -11.856 1.804 21.739 1.00 91.88 181 PHE A N 1
ATOM 1525 C CA . PHE A 1 181 ? -10.681 2.121 20.934 1.00 91.88 181 PHE A CA 1
ATOM 1526 C C . PHE A 1 181 ? -9.799 0.888 20.708 1.00 91.88 181 PHE A C 1
ATOM 1528 O O . PHE A 1 181 ? -9.520 0.100 21.611 1.00 91.88 181 PHE A O 1
ATOM 1535 N N . ILE A 1 182 ? -9.303 0.724 19.488 1.00 93.19 182 ILE A N 1
ATOM 1536 C CA . ILE A 1 182 ? -8.246 -0.232 19.161 1.00 93.19 182 ILE A CA 1
ATOM 1537 C C . ILE A 1 182 ? -7.115 0.533 18.492 1.00 93.19 182 ILE A C 1
ATOM 1539 O O . ILE A 1 182 ? -7.320 1.245 17.513 1.00 93.19 182 ILE A O 1
ATOM 1543 N N . ILE A 1 183 ? -5.909 0.357 19.015 1.00 92.44 183 ILE A N 1
ATOM 1544 C CA . ILE A 1 183 ? -4.695 0.912 18.431 1.00 92.44 183 ILE A CA 1
ATOM 1545 C C . ILE A 1 183 ? -3.960 -0.227 17.742 1.00 92.44 183 ILE A C 1
ATOM 1547 O O . ILE A 1 183 ? -3.583 -1.204 18.388 1.00 92.44 183 ILE A O 1
ATOM 1551 N N . VAL A 1 184 ? -3.779 -0.122 16.432 1.00 95.12 184 VAL A N 1
ATOM 1552 C CA . VAL A 1 184 ? -3.001 -1.071 15.636 1.00 95.12 184 VAL A CA 1
ATOM 1553 C C . VAL A 1 184 ? -1.644 -0.436 15.385 1.00 95.12 184 VAL A C 1
ATOM 1555 O O . VAL A 1 184 ? -1.531 0.451 14.548 1.00 95.12 184 VAL A O 1
ATOM 1558 N N . ASP A 1 185 ? -0.642 -0.879 16.139 1.00 91.75 185 ASP A N 1
ATOM 1559 C CA . ASP A 1 185 ? 0.723 -0.351 16.102 1.00 91.75 185 ASP A CA 1
ATOM 1560 C C . ASP A 1 185 ? 1.311 -0.442 14.690 1.00 91.75 185 ASP A C 1
ATOM 1562 O O . ASP A 1 185 ? 1.131 -1.460 14.013 1.00 91.75 185 ASP A O 1
ATOM 1566 N N . ALA A 1 186 ? 2.011 0.601 14.247 1.00 92.75 186 ALA A N 1
ATOM 1567 C CA . ALA A 1 186 ? 2.601 0.703 12.910 1.00 92.75 186 ALA A CA 1
ATOM 1568 C C . ALA A 1 186 ? 1.625 0.531 11.717 1.00 92.75 186 ALA A C 1
ATOM 1570 O O . ALA A 1 186 ? 2.059 0.244 10.596 1.00 92.75 186 ALA A O 1
ATOM 1571 N N . MET A 1 187 ? 0.310 0.711 11.881 1.00 94.62 187 MET A N 1
ATOM 1572 C CA . MET A 1 187 ? -0.627 0.699 10.751 1.00 94.62 187 MET A CA 1
ATOM 1573 C C . MET A 1 187 ? -0.539 2.001 9.942 1.00 94.62 187 MET A C 1
ATOM 1575 O O . MET A 1 187 ? -1.216 2.991 10.210 1.00 94.62 187 MET A O 1
ATOM 1579 N N . ALA A 1 188 ? 0.299 1.991 8.907 1.00 93.44 188 ALA A N 1
ATOM 1580 C CA . ALA A 1 188 ? 0.441 3.116 7.991 1.00 93.44 188 ALA A CA 1
ATOM 1581 C C . ALA A 1 188 ? -0.783 3.290 7.071 1.00 93.44 188 ALA A C 1
ATOM 1583 O O . ALA A 1 188 ? -1.450 2.331 6.688 1.00 93.44 188 ALA A O 1
ATOM 1584 N N . SER A 1 189 ? -1.049 4.520 6.635 1.00 93.75 189 SER A N 1
ATOM 1585 C CA . SER A 1 189 ? -2.198 4.829 5.767 1.00 93.75 189 SER A CA 1
ATOM 1586 C C . SER A 1 189 ? -2.228 4.033 4.452 1.00 93.75 189 SER A C 1
ATOM 1588 O O . SER A 1 189 ? -3.285 3.561 4.038 1.00 93.75 189 SER A O 1
ATOM 1590 N N . PHE A 1 190 ? -1.067 3.784 3.840 1.00 94.31 190 PHE A N 1
ATOM 1591 C CA . PHE A 1 190 ? -0.945 3.019 2.591 1.00 94.31 190 PHE A CA 1
ATOM 1592 C C . PHE A 1 190 ? -1.185 1.502 2.741 1.00 94.31 190 PHE A C 1
ATOM 1594 O O . PHE A 1 190 ? -1.217 0.792 1.732 1.00 94.31 190 PHE A O 1
ATOM 1601 N N . THR A 1 191 ? -1.341 0.980 3.966 1.00 95.62 191 THR A N 1
ATOM 1602 C CA . THR A 1 191 ? -1.709 -0.428 4.208 1.00 95.62 191 THR A CA 1
ATOM 1603 C C . THR A 1 191 ? -3.208 -0.613 4.431 1.00 95.62 191 THR A C 1
ATOM 1605 O O . THR A 1 191 ? -3.718 -1.714 4.219 1.00 95.62 191 THR A O 1
ATOM 1608 N N . TRP A 1 192 ? -3.928 0.458 4.794 1.00 93.94 192 TRP A N 1
ATOM 1609 C CA . TRP A 1 192 ? -5.337 0.399 5.184 1.00 93.94 192 TRP A CA 1
ATOM 1610 C C . TRP A 1 192 ? -6.215 -0.267 4.128 1.00 93.94 192 TRP A C 1
ATOM 1612 O O . TRP A 1 192 ? -6.919 -1.215 4.450 1.00 93.94 192 TRP A O 1
ATOM 1622 N N . THR A 1 193 ? -6.125 0.148 2.862 1.00 91.06 193 THR A N 1
ATOM 1623 C CA . THR A 1 193 ? -6.962 -0.397 1.777 1.00 91.06 193 THR A CA 1
ATOM 1624 C C . THR A 1 193 ? -6.855 -1.917 1.645 1.00 91.06 193 THR A C 1
ATOM 1626 O O . THR A 1 193 ? -7.822 -2.575 1.280 1.00 91.06 193 THR A O 1
ATOM 1629 N N . ALA A 1 194 ? -5.688 -2.492 1.942 1.00 93.38 194 ALA A N 1
ATOM 1630 C CA . ALA A 1 194 ? -5.491 -3.935 1.865 1.00 93.38 194 ALA A CA 1
ATOM 1631 C C . ALA A 1 194 ? -5.932 -4.671 3.144 1.00 93.38 194 ALA A C 1
ATOM 1633 O O . ALA A 1 194 ? -6.289 -5.846 3.081 1.00 93.38 194 ALA A O 1
ATOM 1634 N N . LEU A 1 195 ? -5.927 -3.994 4.296 1.00 96.19 195 LEU A N 1
ATOM 1635 C CA . LEU A 1 195 ? -6.337 -4.559 5.584 1.00 96.19 195 LEU A CA 1
ATOM 1636 C C . LEU A 1 195 ? -7.834 -4.369 5.877 1.00 96.19 195 LEU A C 1
ATOM 1638 O O . LEU A 1 195 ? -8.412 -5.180 6.600 1.00 96.19 195 LEU A O 1
ATOM 1642 N N . GLU A 1 196 ? -8.470 -3.340 5.317 1.00 94.81 196 GLU A N 1
ATOM 1643 C CA . GLU A 1 196 ? -9.880 -2.986 5.533 1.00 94.81 196 GLU A CA 1
ATOM 1644 C C . GLU A 1 196 ? -10.833 -4.177 5.348 1.00 94.81 196 GLU A C 1
ATOM 1646 O O . GLU A 1 196 ? -11.608 -4.433 6.276 1.00 94.81 196 GLU A O 1
ATOM 1651 N N . PRO A 1 197 ? -10.731 -4.997 4.278 1.00 95.25 197 PRO A N 1
ATOM 1652 C CA . PRO A 1 197 ? -11.637 -6.129 4.102 1.00 95.25 197 PRO A CA 1
ATOM 1653 C C . PRO A 1 197 ? -11.580 -7.125 5.265 1.00 95.25 197 PRO A C 1
ATOM 1655 O O . PRO A 1 197 ? -12.595 -7.714 5.636 1.00 95.25 197 PRO A O 1
ATOM 1658 N N . MET A 1 198 ? -10.402 -7.309 5.872 1.00 96.12 198 MET A N 1
ATOM 1659 C CA . MET A 1 198 ? -10.233 -8.188 7.028 1.00 96.12 198 MET A CA 1
ATOM 1660 C C . MET A 1 198 ? -10.930 -7.619 8.268 1.00 96.12 198 MET A C 1
ATOM 1662 O O . MET A 1 198 ? -11.615 -8.377 8.962 1.00 96.12 198 MET A O 1
ATOM 1666 N N . PHE A 1 199 ? -10.815 -6.312 8.529 1.00 95.56 199 PHE A N 1
ATOM 1667 C CA . PHE A 1 199 ? -11.529 -5.670 9.636 1.00 95.56 199 PHE A CA 1
ATOM 1668 C C . PHE A 1 199 ? -13.044 -5.787 9.448 1.00 95.56 199 PHE A C 1
ATOM 1670 O O . PHE A 1 199 ? -13.721 -6.300 10.338 1.00 95.56 199 PHE A O 1
ATOM 1677 N N . SER A 1 200 ? -13.555 -5.429 8.267 1.00 92.69 20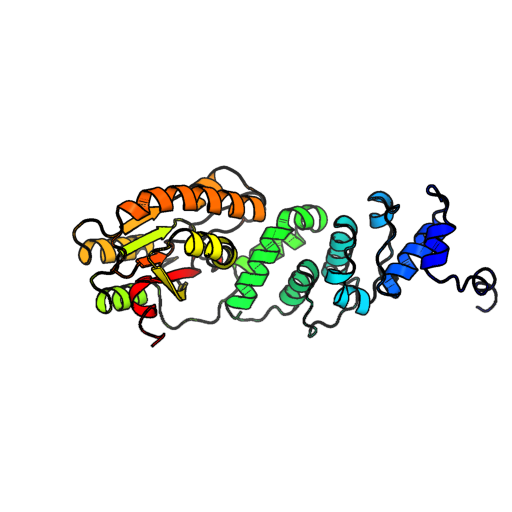0 SER A N 1
ATOM 1678 C CA . SER A 1 200 ? -14.982 -5.498 7.930 1.00 92.69 200 SER A CA 1
ATOM 1679 C C . SER A 1 200 ? -15.561 -6.916 8.051 1.00 92.69 200 SER A C 1
ATOM 1681 O O . SER A 1 200 ? -16.685 -7.101 8.513 1.00 92.69 200 SER A O 1
ATOM 1683 N N . GLN A 1 201 ? -14.793 -7.951 7.695 1.00 92.88 201 GLN A N 1
ATOM 1684 C CA . GLN A 1 201 ? -15.214 -9.350 7.854 1.00 92.88 201 GLN A CA 1
ATOM 1685 C C . GLN A 1 201 ? -15.174 -9.850 9.304 1.00 92.88 201 GLN A C 1
ATOM 1687 O O . GLN A 1 201 ? -15.906 -10.784 9.653 1.00 92.88 201 GLN A O 1
ATOM 1692 N N . THR A 1 202 ? -14.283 -9.288 10.122 1.00 94.12 202 THR A N 1
ATOM 1693 C CA . THR A 1 202 ? -14.043 -9.742 11.497 1.00 94.12 202 THR A CA 1
ATOM 1694 C C . THR A 1 202 ? -14.975 -9.044 12.483 1.00 94.12 202 THR A C 1
ATOM 1696 O O . THR A 1 202 ? -15.535 -9.706 13.345 1.00 94.12 202 THR A O 1
ATOM 1699 N N . LEU A 1 203 ? -15.209 -7.741 12.323 1.00 93.25 203 LEU A N 1
ATOM 1700 C CA . LEU A 1 203 ? -15.986 -6.899 13.238 1.00 93.25 203 LEU A CA 1
ATOM 1701 C C . LEU A 1 203 ? -17.482 -6.910 12.895 1.00 93.25 203 LEU A C 1
ATOM 1703 O O . LEU A 1 203 ? -18.075 -5.887 12.562 1.00 93.25 203 LEU A O 1
ATOM 1707 N N . LYS A 1 204 ? -18.118 -8.082 12.976 1.00 90.44 204 LYS A N 1
ATOM 1708 C CA . LYS A 1 204 ? -19.486 -8.298 12.459 1.00 90.44 204 LYS A CA 1
ATOM 1709 C C . LYS A 1 204 ? -20.583 -7.530 13.203 1.00 90.44 204 LYS A C 1
ATOM 1711 O O . LYS A 1 204 ? -21.667 -7.342 12.644 1.00 90.44 204 LYS A O 1
ATOM 1716 N N . GLY A 1 205 ? -20.319 -7.127 14.448 1.00 92.12 205 GLY A N 1
ATOM 1717 C CA . GLY A 1 205 ? -21.207 -6.285 15.257 1.00 92.12 205 GLY A CA 1
ATOM 1718 C C . GLY A 1 205 ? -21.276 -4.827 14.793 1.00 92.12 205 GLY A C 1
ATOM 1719 O O . GLY A 1 205 ? -22.183 -4.097 15.193 1.00 92.12 205 GLY A O 1
ATOM 1720 N N . TRP A 1 206 ? -20.371 -4.415 13.905 1.00 95.12 206 TRP A N 1
ATOM 1721 C CA . TRP A 1 206 ? -20.251 -3.041 13.446 1.00 95.12 206 TRP A CA 1
ATOM 1722 C C . TRP A 1 206 ? -20.346 -2.928 11.925 1.00 95.12 206 TRP A C 1
ATOM 1724 O O . TRP A 1 206 ? -20.286 -3.905 11.181 1.00 95.12 206 TRP A O 1
ATOM 1734 N N . THR A 1 207 ? -20.532 -1.703 11.452 1.00 94.94 207 THR A N 1
ATOM 1735 C CA . THR A 1 207 ? -20.455 -1.316 10.042 1.00 94.94 207 THR A CA 1
ATOM 1736 C C . THR A 1 207 ? -19.476 -0.160 9.920 1.00 94.94 207 THR A C 1
ATOM 1738 O O . THR A 1 207 ? -19.474 0.740 10.763 1.00 94.94 207 THR A O 1
ATOM 1741 N N . LEU A 1 208 ? -18.623 -0.195 8.896 1.00 94.69 208 LEU A N 1
ATOM 1742 C CA . LEU A 1 208 ? -17.695 0.894 8.609 1.00 94.69 208 LEU A CA 1
ATOM 1743 C C . LEU A 1 208 ? -18.488 2.189 8.382 1.00 94.69 208 LEU A C 1
ATOM 1745 O O . LEU A 1 208 ? -19.315 2.255 7.475 1.00 94.69 208 LEU A O 1
ATOM 1749 N N . GLY A 1 209 ? -18.256 3.195 9.224 1.00 92.69 209 GLY A N 1
ATOM 1750 C CA . GLY A 1 209 ? -18.898 4.502 9.122 1.00 92.69 209 GLY A CA 1
ATOM 1751 C C . GLY A 1 209 ? -18.025 5.494 8.366 1.00 92.69 209 GLY A C 1
ATOM 1752 O O . GLY A 1 209 ? -18.410 5.997 7.315 1.00 92.69 209 GLY A O 1
ATOM 1753 N N . GLU A 1 210 ? -16.832 5.763 8.895 1.00 93.19 210 GLU A N 1
ATOM 1754 C CA . GLU A 1 210 ? -15.910 6.752 8.334 1.00 93.19 210 GLU A CA 1
ATOM 1755 C C . GLU A 1 210 ? -14.465 6.246 8.384 1.00 93.19 210 GLU A C 1
ATOM 1757 O O . GLU A 1 210 ? -14.054 5.571 9.324 1.00 93.19 210 GLU A O 1
ATOM 1762 N N . THR A 1 211 ? -13.674 6.596 7.371 1.00 93.38 211 THR A N 1
ATOM 1763 C CA . THR A 1 211 ? -12.212 6.511 7.413 1.00 93.38 211 THR A CA 1
ATOM 1764 C C . THR A 1 211 ? -11.643 7.895 7.153 1.00 93.38 211 THR A C 1
ATOM 1766 O O . THR A 1 211 ? -11.898 8.484 6.102 1.00 93.38 211 THR A O 1
ATOM 1769 N N . LYS A 1 212 ? -10.832 8.392 8.084 1.00 92.75 212 LYS A N 1
ATOM 1770 C CA . LYS A 1 212 ? -9.998 9.579 7.898 1.00 92.75 212 LYS A CA 1
ATOM 1771 C C . 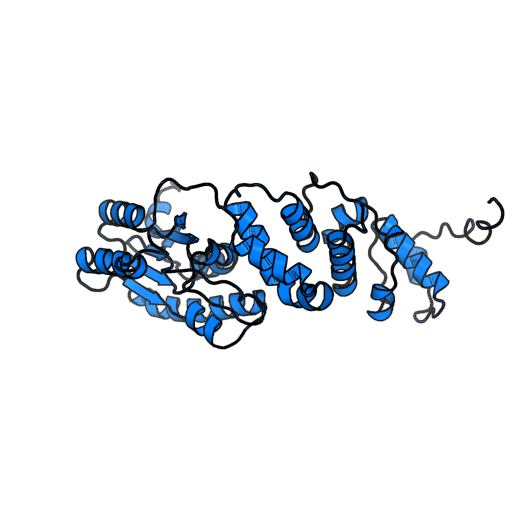LYS A 1 212 ? -8.539 9.180 7.922 1.00 92.75 212 LYS A C 1
ATOM 1773 O O . LYS A 1 212 ? -8.155 8.289 8.665 1.00 92.75 212 LYS A O 1
ATOM 1778 N N . ILE A 1 213 ? -7.719 9.857 7.132 1.00 92.81 213 ILE A N 1
ATOM 1779 C CA . ILE A 1 213 ? -6.270 9.730 7.252 1.00 92.81 213 ILE A CA 1
ATOM 1780 C C . ILE A 1 213 ? -5.753 11.021 7.858 1.00 92.81 213 ILE A C 1
ATOM 1782 O O . ILE A 1 213 ? -5.852 12.061 7.213 1.00 92.81 213 ILE A O 1
ATOM 1786 N N . LEU A 1 214 ? -5.232 10.946 9.077 1.00 91.19 214 LEU A N 1
ATOM 1787 C CA . LEU A 1 214 ? -4.850 12.109 9.868 1.00 91.19 214 LEU A CA 1
ATOM 1788 C C . LEU A 1 214 ? -3.349 12.160 10.091 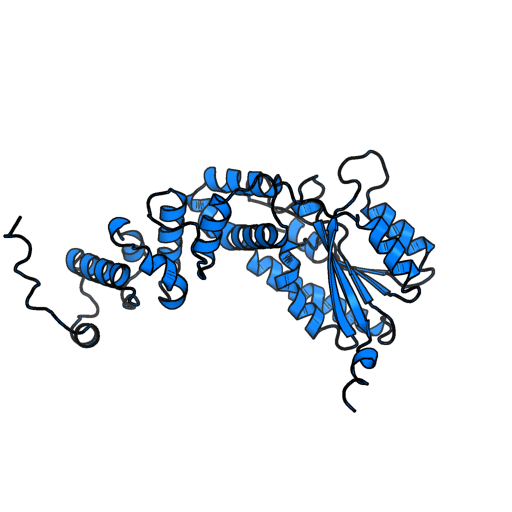1.00 91.19 214 LEU A C 1
ATOM 1790 O O . LEU A 1 214 ? -2.662 11.137 10.111 1.00 91.19 214 LEU A O 1
ATOM 1794 N N . LYS A 1 215 ? -2.858 13.382 10.269 1.00 89.25 215 LYS A N 1
ATOM 1795 C CA . LYS A 1 215 ? -1.460 13.668 10.551 1.00 89.25 215 LYS A CA 1
ATOM 1796 C C . LYS A 1 215 ? -1.209 13.695 12.061 1.00 89.25 215 LYS A C 1
ATOM 1798 O O . LYS A 1 215 ? -2.006 14.251 12.817 1.00 89.25 215 LYS A O 1
ATOM 1803 N N . LEU A 1 216 ? -0.071 13.154 12.477 1.00 84.25 216 LEU A N 1
ATOM 1804 C CA . LEU A 1 216 ? 0.497 13.339 13.813 1.00 84.25 216 LEU A CA 1
ATOM 1805 C C . LEU A 1 216 ? 1.090 14.764 13.948 1.00 84.25 216 LEU A C 1
ATOM 1807 O O . LEU A 1 216 ? 1.867 15.210 13.099 1.00 84.25 216 LEU A O 1
ATOM 1811 N N . SER A 1 217 ? 0.676 15.505 14.978 1.00 68.44 217 SER A N 1
ATOM 1812 C CA . SER A 1 217 ? 1.002 16.917 15.253 1.00 68.44 217 SER A CA 1
ATOM 1813 C C . SER A 1 217 ? 2.484 17.228 15.553 1.00 68.44 217 SER A C 1
ATOM 1815 O O . SER A 1 217 ? 2.987 18.270 15.139 1.00 68.44 217 SER A O 1
ATOM 1817 N N . ASN A 1 218 ? 3.208 16.341 16.230 1.00 59.38 218 ASN A N 1
ATOM 1818 C CA . ASN A 1 218 ? 4.552 16.492 16.782 1.00 59.38 218 ASN A CA 1
ATOM 1819 C C . ASN A 1 218 ? 5.438 15.273 16.472 1.00 59.38 218 ASN A C 1
ATOM 1821 O O . ASN A 1 218 ? 5.835 14.519 17.359 1.00 59.38 218 ASN A O 1
ATOM 1825 N N . ALA A 1 219 ? 5.854 15.128 15.215 1.00 49.91 219 ALA A N 1
ATOM 1826 C CA . ALA A 1 219 ? 6.910 14.173 14.862 1.00 49.91 219 ALA A CA 1
ATOM 1827 C C . ALA A 1 219 ? 8.327 14.629 15.297 1.00 49.91 219 ALA A C 1
ATOM 1829 O O . ALA A 1 219 ? 9.275 13.866 15.160 1.00 49.91 219 ALA A O 1
ATOM 1830 N N . ASN A 1 220 ? 8.500 15.880 15.762 1.00 42.53 220 ASN A N 1
ATOM 1831 C CA . ASN A 1 220 ? 9.810 16.555 15.810 1.00 42.53 220 ASN A CA 1
ATOM 1832 C C . ASN A 1 220 ? 10.050 17.516 16.998 1.00 42.53 220 ASN A C 1
ATOM 1834 O O . ASN A 1 220 ? 10.966 18.337 16.937 1.00 42.53 220 ASN A O 1
ATOM 1838 N N . THR A 1 221 ? 9.265 17.475 18.073 1.00 38.88 221 THR A N 1
ATOM 1839 C CA . THR A 1 221 ? 9.440 18.410 19.201 1.00 38.88 221 THR A CA 1
ATOM 1840 C C . THR A 1 221 ? 9.699 17.665 20.504 1.00 38.88 221 THR A C 1
ATOM 1842 O O . THR A 1 221 ? 9.202 16.567 20.718 1.00 38.88 221 THR A O 1
ATOM 1845 N N . SER A 1 222 ? 10.479 18.279 21.399 1.00 33.72 222 SER A N 1
ATOM 1846 C CA . SER A 1 222 ? 10.833 17.822 22.758 1.00 33.72 222 SER A CA 1
ATOM 1847 C C . SER A 1 222 ? 9.632 17.696 23.723 1.00 33.72 222 SER A C 1
ATOM 1849 O O . SER A 1 222 ? 9.794 17.721 24.942 1.00 33.72 222 SER A O 1
ATOM 1851 N N . GLN A 1 223 ? 8.425 17.637 23.167 1.00 42.34 223 GLN A N 1
ATOM 1852 C CA . GLN A 1 223 ? 7.133 17.417 23.802 1.00 42.34 223 GLN A CA 1
ATOM 1853 C C . GLN A 1 223 ? 6.891 15.899 23.924 1.00 42.34 223 GLN A C 1
ATOM 1855 O O . GLN A 1 223 ? 7.540 15.117 23.224 1.00 42.34 223 GLN A O 1
ATOM 1860 N N . PRO A 1 224 ? 5.986 15.434 24.804 1.00 47.56 224 PRO A N 1
ATOM 1861 C CA . PRO A 1 224 ? 5.540 14.043 24.755 1.00 47.56 224 PRO A CA 1
ATOM 1862 C C . PRO A 1 224 ? 5.069 13.714 23.329 1.00 47.56 224 PRO A C 1
ATOM 1864 O O . PRO A 1 224 ? 4.312 14.489 22.750 1.00 47.56 224 PRO A O 1
ATOM 1867 N N . SER A 1 225 ? 5.548 12.599 22.762 1.00 60.53 225 SER A N 1
ATOM 1868 C CA . SER A 1 225 ? 5.158 12.158 21.416 1.00 60.53 225 SER A CA 1
ATOM 1869 C C . SER A 1 225 ? 3.634 12.156 21.284 1.00 60.53 225 SER A C 1
ATOM 1871 O O . SER A 1 225 ? 2.942 11.842 22.255 1.00 60.53 225 SER A O 1
ATOM 1873 N N . ASP A 1 226 ? 3.082 12.478 20.111 1.00 62.47 226 ASP A N 1
ATOM 1874 C CA . ASP A 1 226 ? 1.618 12.472 19.933 1.00 62.47 226 ASP A CA 1
ATOM 1875 C C . ASP A 1 226 ? 1.005 11.129 20.299 1.00 62.47 226 ASP A C 1
ATOM 1877 O O . ASP A 1 226 ? -0.107 11.076 20.803 1.00 62.47 226 ASP A O 1
ATOM 1881 N N . THR A 1 227 ? 1.763 10.052 20.111 1.00 65.69 227 THR A N 1
ATOM 1882 C CA . THR A 1 227 ? 1.480 8.724 20.639 1.00 65.69 227 THR A CA 1
ATOM 1883 C C . THR A 1 227 ? 1.144 8.783 22.132 1.00 65.69 227 THR A C 1
ATOM 1885 O O . THR A 1 227 ? 0.046 8.404 22.531 1.00 65.69 227 THR A O 1
ATOM 1888 N N . LYS A 1 228 ? 2.047 9.323 22.963 1.00 70.38 228 LYS A N 1
ATOM 1889 C CA . LYS A 1 228 ? 1.825 9.505 24.401 1.00 70.38 228 LYS A CA 1
ATOM 1890 C C . LYS A 1 228 ? 0.651 10.441 24.681 1.00 70.38 228 LYS A C 1
ATOM 1892 O O . LYS A 1 228 ? -0.165 10.111 25.528 1.00 70.38 228 LYS A O 1
ATOM 1897 N N . HIS A 1 229 ? 0.523 11.553 23.958 1.00 71.56 229 HIS A N 1
ATOM 1898 C CA . HIS A 1 229 ? -0.606 12.463 24.151 1.00 71.56 229 HIS A CA 1
ATOM 1899 C C . HIS A 1 229 ? -1.956 11.788 23.845 1.00 71.56 229 HIS A C 1
ATOM 1901 O O . HIS A 1 229 ? -2.895 11.929 24.620 1.00 71.56 229 HIS A O 1
ATOM 1907 N N . CYS A 1 230 ? -2.043 10.983 22.784 1.00 73.44 230 CYS A N 1
ATOM 1908 C CA . CYS A 1 230 ? -3.230 10.191 22.467 1.00 73.44 230 CYS A CA 1
ATOM 1909 C C . CYS A 1 230 ? -3.520 9.153 23.559 1.00 73.44 230 CYS A C 1
ATOM 1911 O O . CYS A 1 230 ? -4.669 9.013 23.970 1.00 73.44 230 CYS A O 1
ATOM 1913 N N . TYR A 1 231 ? -2.497 8.461 24.077 1.00 75.88 231 TYR A N 1
ATOM 1914 C CA . TYR A 1 231 ? -2.671 7.547 25.212 1.00 75.88 231 TYR A CA 1
ATOM 1915 C C . TYR A 1 231 ? -3.156 8.278 26.468 1.00 75.88 231 TYR A C 1
ATOM 1917 O O . TYR A 1 231 ? -4.072 7.789 27.124 1.00 75.88 231 TYR A O 1
ATOM 1925 N N . ASP A 1 232 ? -2.593 9.444 26.783 1.00 79.88 232 ASP A N 1
ATOM 1926 C CA . ASP A 1 232 ? -2.984 10.254 27.938 1.00 79.88 232 ASP A CA 1
ATOM 1927 C C . ASP A 1 232 ? -4.441 10.735 27.795 1.00 79.88 232 ASP A C 1
ATOM 1929 O O . ASP A 1 232 ? -5.220 10.622 28.743 1.00 79.88 232 ASP A O 1
ATOM 1933 N N . LEU A 1 233 ? -4.846 11.190 26.600 1.00 76.62 233 LEU A N 1
ATOM 1934 C CA . LEU A 1 233 ? -6.232 11.566 26.292 1.00 76.62 233 LEU A CA 1
ATOM 1935 C C . LEU A 1 233 ? -7.197 10.396 26.495 1.00 76.62 233 LEU A C 1
ATOM 1937 O O . LEU A 1 233 ? -8.242 10.563 27.129 1.00 76.62 233 LEU A O 1
ATOM 1941 N N . LEU A 1 234 ? -6.846 9.207 25.997 1.00 79.44 234 LEU A N 1
ATOM 1942 C CA . LEU A 1 234 ? -7.658 8.007 26.186 1.00 79.44 234 LEU A CA 1
ATOM 1943 C C . LEU A 1 234 ? -7.730 7.620 27.666 1.00 79.44 234 LEU A C 1
ATOM 1945 O O . LEU A 1 234 ? -8.822 7.393 28.178 1.00 79.44 234 LEU A O 1
ATOM 1949 N N . GLN A 1 235 ? -6.609 7.602 28.387 1.00 78.69 235 GLN A N 1
ATOM 1950 C CA . GLN A 1 235 ? -6.572 7.245 29.810 1.00 78.69 235 GLN A CA 1
ATOM 1951 C C . GLN A 1 235 ? -7.401 8.195 30.682 1.00 78.69 235 GLN A C 1
ATOM 1953 O O . GLN A 1 235 ? -8.085 7.741 31.597 1.00 78.69 235 GLN A O 1
ATOM 1958 N N . GLN A 1 236 ? -7.371 9.498 30.394 1.00 76.81 236 GLN A N 1
ATOM 1959 C CA . GLN A 1 236 ? -8.122 10.503 31.150 1.00 76.81 236 GLN A CA 1
ATOM 1960 C C . GLN A 1 236 ? -9.632 10.418 30.909 1.00 76.81 236 GLN A C 1
ATOM 1962 O O . GLN A 1 236 ? -10.410 10.638 31.835 1.00 76.81 236 GLN A O 1
ATOM 1967 N N . ASN A 1 237 ? -10.051 10.093 29.683 1.00 70.00 237 ASN A N 1
ATOM 1968 C CA . ASN A 1 237 ? -11.460 10.138 29.289 1.00 70.00 237 ASN A CA 1
ATOM 1969 C C . ASN A 1 237 ? -12.145 8.766 29.263 1.00 70.00 237 ASN A C 1
ATOM 1971 O O . ASN A 1 237 ? -13.362 8.700 29.111 1.00 70.00 237 ASN A O 1
ATOM 1975 N N . THR A 1 238 ? -11.401 7.666 29.429 1.00 65.81 238 THR A N 1
ATOM 1976 C CA . THR A 1 238 ? -11.964 6.307 29.380 1.00 65.81 238 THR A CA 1
ATOM 1977 C C . THR A 1 238 ? -11.518 5.447 30.578 1.00 65.81 238 THR A C 1
ATOM 1979 O O . THR A 1 238 ? -10.572 4.664 30.485 1.00 65.81 238 THR A O 1
ATOM 1982 N N . PRO A 1 239 ? -12.184 5.571 31.746 1.00 54.38 239 PRO A N 1
ATOM 1983 C CA . PRO A 1 239 ? -11.563 5.230 33.031 1.00 54.38 239 PRO A CA 1
ATOM 1984 C C . PRO A 1 239 ? -11.332 3.744 33.335 1.00 54.38 239 PRO A C 1
ATOM 1986 O O . PRO A 1 239 ? -10.559 3.440 34.234 1.00 54.38 239 PRO A O 1
ATOM 1989 N N . MET A 1 240 ? -11.943 2.789 32.634 1.00 50.66 240 MET A N 1
ATOM 1990 C CA . MET A 1 240 ? -11.651 1.362 32.823 1.00 50.66 240 MET A CA 1
ATOM 1991 C C . MET A 1 240 ? -12.013 0.594 31.545 1.00 50.66 240 MET A C 1
ATOM 1993 O O . MET A 1 240 ? -13.174 0.564 31.162 1.00 50.66 240 MET A O 1
ATOM 1997 N N . MET A 1 241 ? -11.027 -0.059 30.917 1.00 53.19 241 MET A N 1
ATOM 1998 C CA . MET A 1 241 ? -11.126 -1.021 29.792 1.00 53.19 241 MET A CA 1
ATOM 1999 C C . MET A 1 241 ? -11.049 -0.536 28.327 1.00 53.19 241 MET A C 1
ATOM 2001 O O . MET A 1 241 ? -10.829 -1.393 27.471 1.00 53.19 241 MET A O 1
ATOM 2005 N N . SER A 1 242 ? -11.182 0.749 27.982 1.00 64.62 242 SER A N 1
ATOM 2006 C CA . SER A 1 242 ? -11.677 1.069 26.623 1.00 64.62 242 SER A CA 1
ATOM 2007 C C . SER A 1 242 ? -10.697 0.938 25.446 1.00 64.62 242 SER A C 1
ATOM 2009 O O . SER A 1 242 ? -11.181 0.842 24.319 1.00 64.62 242 SER A O 1
ATOM 2011 N N . PHE A 1 243 ? -9.370 0.938 25.658 1.00 74.56 243 PHE A N 1
ATOM 2012 C CA . PHE A 1 243 ? -8.418 0.831 24.546 1.00 74.56 243 PHE A CA 1
ATOM 2013 C C . PHE A 1 243 ? -7.585 -0.454 24.569 1.00 74.56 243 PHE A C 1
ATOM 2015 O O . PHE A 1 243 ? -7.035 -0.860 25.595 1.00 74.56 243 PHE A O 1
ATOM 2022 N N . LYS A 1 244 ? -7.492 -1.115 23.411 1.00 87.62 244 LYS A N 1
ATOM 2023 C CA . LYS A 1 244 ? -6.705 -2.340 23.204 1.00 87.62 244 LYS A CA 1
ATOM 2024 C C . LYS A 1 244 ? -5.629 -2.085 22.160 1.00 87.62 244 LYS A C 1
ATOM 2026 O O . LYS A 1 244 ? -5.931 -1.559 21.096 1.00 87.62 244 LYS A O 1
ATOM 2031 N N . LYS A 1 245 ? -4.389 -2.485 22.440 1.00 89.75 245 LYS A N 1
ATOM 2032 C CA . LYS A 1 245 ? -3.279 -2.368 21.487 1.00 89.75 245 LYS A CA 1
ATOM 2033 C C . LYS A 1 245 ? -3.020 -3.698 20.769 1.00 89.75 245 LYS A C 1
ATOM 2035 O O . LYS A 1 245 ? -3.022 -4.756 21.400 1.00 89.75 245 LYS A O 1
ATOM 2040 N N . ILE A 1 246 ? -2.801 -3.643 19.459 1.00 94.50 246 ILE A N 1
ATOM 2041 C CA . ILE A 1 246 ? -2.410 -4.760 18.596 1.00 94.50 246 ILE A CA 1
ATOM 2042 C C . ILE A 1 246 ? -1.066 -4.406 17.957 1.00 94.50 246 ILE A C 1
ATOM 2044 O O . ILE A 1 246 ? -1.015 -3.540 17.094 1.00 94.50 246 ILE A O 1
ATOM 2048 N N . ASN A 1 247 ? 0.003 -5.107 18.340 1.00 94.62 247 ASN A N 1
ATOM 2049 C CA . ASN A 1 247 ? 1.377 -4.774 17.927 1.00 94.62 247 ASN A CA 1
ATOM 2050 C C . ASN A 1 247 ? 1.875 -5.548 16.697 1.00 94.62 247 ASN A C 1
ATOM 2052 O O . ASN A 1 247 ? 3.056 -5.520 16.378 1.00 94.62 247 ASN A O 1
ATOM 2056 N N . VAL A 1 248 ? 0.990 -6.284 16.021 1.00 96.19 248 VAL A N 1
ATOM 2057 C CA . VAL A 1 248 ? 1.371 -7.267 14.992 1.00 96.19 248 VAL A CA 1
ATOM 2058 C C . VAL A 1 248 ? 2.212 -6.644 13.877 1.00 96.19 248 VAL A C 1
ATOM 2060 O O . VAL A 1 248 ? 3.235 -7.207 13.503 1.00 96.19 248 VAL A O 1
ATOM 2063 N N . LEU A 1 249 ? 1.791 -5.502 13.325 1.00 94.69 249 LEU A N 1
ATOM 2064 C CA . LEU A 1 249 ? 2.526 -4.870 12.229 1.00 94.69 249 LEU A CA 1
ATOM 2065 C C . LEU A 1 249 ? 3.908 -4.400 12.682 1.00 94.69 249 LEU A C 1
ATOM 2067 O O . LEU A 1 249 ? 4.870 -4.697 11.980 1.00 94.69 249 LEU A O 1
ATOM 2071 N N . ASP A 1 250 ? 4.009 -3.755 13.847 1.00 94.31 250 ASP A N 1
ATOM 2072 C CA . ASP A 1 250 ? 5.287 -3.332 14.433 1.00 94.31 250 ASP A CA 1
ATOM 2073 C C . ASP A 1 250 ? 6.243 -4.522 14.639 1.00 94.31 250 ASP A C 1
ATOM 2075 O O . ASP A 1 250 ? 7.384 -4.520 14.173 1.00 94.31 250 ASP A O 1
ATOM 2079 N N . GLU A 1 251 ? 5.748 -5.612 15.229 1.00 95.69 251 GLU A N 1
ATOM 2080 C CA . GLU A 1 251 ? 6.531 -6.835 15.417 1.00 95.69 251 GLU A CA 1
ATOM 2081 C C . GLU A 1 251 ? 7.022 -7.411 14.077 1.00 95.69 251 GLU A C 1
ATOM 2083 O O . GLU A 1 251 ? 8.182 -7.815 13.959 1.00 95.69 251 GLU A O 1
ATOM 2088 N N . LEU A 1 252 ? 6.170 -7.435 13.046 1.00 96.19 252 LEU A N 1
ATOM 2089 C CA . LEU A 1 252 ? 6.524 -7.979 11.732 1.00 96.19 252 LEU A CA 1
ATOM 2090 C C . LEU A 1 252 ? 7.571 -7.134 11.001 1.00 96.19 252 LEU A C 1
ATOM 2092 O O . LEU A 1 252 ? 8.472 -7.706 10.381 1.00 96.19 252 LEU A O 1
ATOM 2096 N N . ILE A 1 253 ? 7.486 -5.802 11.073 1.00 94.62 253 ILE A N 1
ATOM 2097 C CA . ILE A 1 253 ? 8.448 -4.916 10.403 1.00 94.62 253 ILE A CA 1
ATOM 2098 C C . ILE A 1 253 ? 9.840 -4.953 11.055 1.00 94.62 253 ILE A C 1
ATOM 2100 O O . ILE A 1 253 ? 10.830 -4.737 10.351 1.00 94.62 253 ILE A O 1
ATOM 2104 N N . HIS A 1 254 ? 9.940 -5.295 12.348 1.00 93.12 254 HIS A N 1
ATOM 2105 C CA . HIS A 1 254 ? 11.221 -5.467 13.058 1.00 93.12 254 HIS A CA 1
ATOM 2106 C C . HIS A 1 254 ? 11.857 -6.853 12.897 1.00 93.12 254 HIS A C 1
ATOM 2108 O O . HIS A 1 254 ? 13.070 -6.986 13.062 1.00 93.12 254 HIS A O 1
ATOM 2114 N N . GLN A 1 255 ? 11.080 -7.890 12.567 1.00 91.19 255 GLN A N 1
ATOM 2115 C CA . GLN A 1 255 ? 11.597 -9.256 12.398 1.00 91.19 255 GLN A CA 1
ATOM 2116 C C . GLN A 1 255 ? 12.499 -9.390 11.166 1.00 91.19 255 GLN A C 1
ATOM 2118 O O . GLN A 1 255 ? 13.681 -9.719 11.271 1.00 91.19 255 GLN A O 1
ATOM 2123 N N . GLN A 1 256 ? 11.930 -9.177 9.979 1.00 83.69 256 GLN A N 1
ATOM 2124 C CA . GLN A 1 256 ? 12.640 -9.281 8.708 1.00 83.69 256 GLN A CA 1
ATOM 2125 C C . GLN A 1 256 ? 11.947 -8.456 7.624 1.00 83.69 256 GLN A C 1
ATOM 2127 O O . GLN A 1 256 ? 10.763 -8.138 7.715 1.00 83.69 256 GLN A O 1
ATOM 2132 N N . CYS A 1 257 ? 12.676 -8.138 6.554 1.00 89.12 257 CYS A N 1
ATOM 2133 C CA . CYS A 1 257 ? 12.122 -7.401 5.422 1.00 89.12 257 CYS A CA 1
ATOM 2134 C C . CYS A 1 257 ? 11.321 -8.329 4.504 1.00 89.12 257 CYS A C 1
ATOM 2136 O O . CYS A 1 257 ? 11.823 -8.815 3.493 1.00 89.12 257 CYS A O 1
ATOM 2138 N N . PHE A 1 258 ? 10.076 -8.599 4.883 1.00 92.94 258 PHE A N 1
ATOM 2139 C CA . PHE A 1 258 ? 9.127 -9.317 4.039 1.00 92.94 258 PHE A CA 1
ATOM 2140 C C . PHE A 1 258 ? 8.815 -8.536 2.751 1.00 92.94 258 PHE A C 1
ATOM 2142 O O . PHE A 1 258 ? 8.736 -7.302 2.767 1.00 92.94 258 PHE A O 1
ATOM 2149 N N . GLU A 1 259 ? 8.568 -9.253 1.648 1.00 94.94 259 GLU A N 1
ATOM 2150 C CA . GLU A 1 259 ? 7.896 -8.657 0.488 1.00 94.94 259 GLU A CA 1
ATOM 2151 C C . GLU A 1 259 ? 6.556 -8.058 0.932 1.00 94.94 259 GLU A C 1
ATOM 2153 O O . GLU A 1 259 ? 5.869 -8.621 1.786 1.00 94.94 259 GLU A O 1
ATOM 2158 N N . PHE A 1 260 ? 6.198 -6.901 0.376 1.00 96.00 260 PHE A N 1
ATOM 2159 C CA . PHE A 1 260 ? 5.101 -6.095 0.905 1.00 96.00 260 PHE A CA 1
ATOM 2160 C C . PHE A 1 260 ? 3.758 -6.836 0.919 1.00 96.00 260 PHE A C 1
ATOM 2162 O O . PHE A 1 260 ? 3.079 -6.827 1.940 1.00 96.00 260 PHE A O 1
ATOM 2169 N N . ASP A 1 261 ? 3.395 -7.533 -0.159 1.00 95.31 261 ASP A N 1
ATOM 2170 C CA . ASP A 1 261 ? 2.133 -8.285 -0.190 1.00 95.31 261 ASP A CA 1
ATOM 2171 C C . ASP A 1 261 ? 2.117 -9.402 0.864 1.00 95.31 261 ASP A C 1
ATOM 2173 O O . ASP A 1 261 ? 1.133 -9.552 1.584 1.00 95.31 261 ASP A O 1
ATOM 2177 N N . PHE A 1 262 ? 3.239 -10.103 1.053 1.00 96.75 262 PHE A N 1
ATOM 2178 C CA . PHE A 1 262 ? 3.361 -11.120 2.098 1.00 96.75 262 PHE A CA 1
ATOM 2179 C C . PHE A 1 262 ? 3.283 -10.519 3.511 1.00 96.75 262 PHE A C 1
ATOM 2181 O O . PHE A 1 262 ? 2.643 -11.096 4.389 1.00 96.75 262 PHE A O 1
ATOM 2188 N N . LEU A 1 263 ? 3.906 -9.355 3.744 1.00 96.81 263 LEU A N 1
ATOM 2189 C CA . LEU A 1 263 ? 3.786 -8.618 5.007 1.00 96.81 263 LEU A CA 1
ATOM 2190 C C . LEU A 1 263 ? 2.316 -8.324 5.318 1.00 96.81 263 LEU A C 1
ATOM 2192 O O . LEU A 1 263 ? 1.867 -8.580 6.433 1.00 96.81 263 LEU A O 1
ATOM 2196 N N . ILE A 1 264 ? 1.575 -7.806 4.336 1.00 97.50 264 ILE A N 1
ATOM 2197 C CA . ILE A 1 264 ? 0.165 -7.446 4.490 1.00 97.50 264 ILE A CA 1
ATOM 2198 C C . ILE A 1 264 ? -0.710 -8.678 4.717 1.00 97.50 264 ILE A C 1
ATOM 2200 O O . ILE A 1 264 ? -1.534 -8.666 5.628 1.00 97.50 264 ILE A O 1
ATOM 2204 N N . GLU A 1 265 ? -0.523 -9.752 3.949 1.00 97.50 265 GLU A N 1
ATOM 2205 C CA . GLU A 1 265 ? -1.263 -11.006 4.131 1.00 97.50 265 GLU A CA 1
ATOM 2206 C C . GLU A 1 265 ? -1.029 -11.597 5.524 1.00 97.50 265 GLU A C 1
ATOM 2208 O O . GLU A 1 265 ? -1.979 -11.948 6.232 1.00 97.50 265 GLU A O 1
ATOM 2213 N N . LYS A 1 266 ? 0.236 -11.652 5.955 1.00 97.50 266 LYS A N 1
ATOM 2214 C CA . LYS A 1 266 ? 0.606 -12.154 7.279 1.00 97.50 266 LYS A CA 1
ATOM 2215 C C . LYS A 1 266 ? 0.032 -11.275 8.391 1.00 97.50 266 LYS A C 1
ATOM 2217 O O . LYS A 1 266 ? -0.586 -11.796 9.321 1.00 97.50 266 LYS A O 1
ATOM 2222 N N . ALA A 1 267 ? 0.161 -9.953 8.265 1.00 97.56 267 ALA A N 1
ATOM 2223 C CA . ALA A 1 267 ? -0.417 -9.000 9.205 1.00 97.56 267 ALA A CA 1
ATOM 2224 C C . ALA A 1 267 ? -1.942 -9.142 9.289 1.00 97.56 267 ALA A C 1
ATOM 2226 O O . ALA A 1 267 ? -2.485 -9.185 10.388 1.00 97.56 267 ALA A O 1
ATOM 2227 N N . ALA A 1 268 ? -2.639 -9.284 8.158 1.00 98.00 268 ALA A N 1
ATOM 2228 C CA . ALA A 1 268 ? -4.085 -9.470 8.131 1.00 98.00 268 ALA A CA 1
ATOM 2229 C C . ALA A 1 268 ? -4.511 -10.723 8.913 1.00 98.00 268 ALA A C 1
ATOM 2231 O O . ALA A 1 268 ? -5.441 -10.661 9.717 1.00 98.00 268 ALA A O 1
ATOM 2232 N N . VAL A 1 269 ? -3.816 -11.850 8.725 1.00 97.88 269 VAL A N 1
ATOM 2233 C CA . VAL A 1 269 ? -4.104 -13.102 9.443 1.00 97.88 269 VAL A CA 1
ATOM 2234 C C . VAL A 1 269 ? -3.870 -12.954 10.948 1.00 97.88 269 VAL A C 1
ATOM 2236 O O . VAL A 1 269 ? -4.728 -13.340 11.746 1.00 97.88 269 VAL A O 1
ATOM 2239 N N . GLU A 1 270 ? -2.737 -12.389 11.355 1.00 97.88 270 GLU A N 1
ATOM 2240 C CA . GLU A 1 270 ? -2.380 -12.262 12.769 1.00 97.88 270 GLU A CA 1
ATOM 2241 C C . GLU A 1 270 ? -3.231 -11.206 13.498 1.00 97.88 270 GLU A C 1
ATOM 2243 O O . GLU A 1 270 ? -3.717 -11.465 14.604 1.00 97.88 270 GLU A O 1
ATOM 2248 N N . ILE A 1 271 ? -3.510 -10.058 12.865 1.00 97.75 271 ILE A N 1
ATOM 2249 C CA . ILE A 1 271 ? -4.439 -9.045 13.392 1.00 97.75 271 ILE A CA 1
ATOM 2250 C C . ILE A 1 271 ? -5.834 -9.652 13.540 1.00 97.75 271 ILE A C 1
ATOM 2252 O O . ILE A 1 271 ? -6.431 -9.526 14.608 1.00 97.75 271 ILE A O 1
ATOM 2256 N N . LYS A 1 272 ? -6.335 -10.381 12.533 1.00 97.06 272 LYS A N 1
ATOM 2257 C CA . LYS A 1 272 ? -7.633 -11.069 12.606 1.00 97.06 272 LYS A CA 1
ATOM 2258 C C . LYS A 1 272 ? -7.727 -11.988 13.820 1.00 97.06 272 LYS A C 1
ATOM 2260 O O . LYS A 1 272 ? -8.717 -11.954 14.547 1.00 97.06 272 LYS A O 1
ATOM 2265 N N . GLN A 1 273 ? -6.698 -12.794 14.078 1.00 95.81 273 GLN A N 1
ATOM 2266 C CA . GLN A 1 273 ? -6.677 -13.688 15.239 1.00 95.81 273 GLN A CA 1
ATOM 2267 C C . GLN A 1 273 ? -6.709 -12.928 16.571 1.00 95.81 273 GLN A C 1
ATOM 2269 O O . GLN A 1 273 ? -7.334 -13.392 17.527 1.00 95.81 273 GLN A O 1
ATOM 2274 N N . LYS A 1 274 ? -6.043 -11.769 16.655 1.00 95.44 274 LYS A N 1
ATOM 2275 C CA . LYS A 1 274 ? -6.095 -10.897 17.837 1.00 95.44 274 LYS A CA 1
ATOM 2276 C C . LYS A 1 274 ? -7.477 -10.260 17.983 1.00 95.44 274 LYS A C 1
ATOM 2278 O O . LYS A 1 274 ? -8.034 -10.306 19.075 1.00 95.44 274 LYS A O 1
ATOM 2283 N N . LEU A 1 275 ? -8.056 -9.753 16.895 1.00 94.12 275 LEU A N 1
ATOM 2284 C CA . LEU A 1 275 ? -9.390 -9.152 16.879 1.00 94.12 275 LEU A CA 1
ATOM 2285 C C . LEU A 1 275 ? -10.476 -10.136 17.309 1.00 94.12 275 LEU A C 1
ATOM 2287 O O . LEU A 1 275 ? -11.269 -9.778 18.163 1.00 94.12 275 LEU A O 1
ATOM 2291 N N . ILE A 1 276 ? -10.471 -11.381 16.823 1.00 93.19 276 ILE A N 1
ATOM 2292 C CA . ILE A 1 276 ? -11.450 -12.407 17.240 1.00 93.19 276 ILE A CA 1
ATOM 2293 C C . ILE A 1 276 ? -11.414 -12.627 18.761 1.00 93.19 276 ILE A C 1
ATOM 2295 O O . ILE A 1 276 ? -12.449 -12.782 19.404 1.00 93.19 276 ILE A O 1
ATOM 2299 N N . LYS A 1 277 ? -10.220 -12.619 19.366 1.00 91.00 277 LYS A N 1
ATOM 2300 C CA . LYS A 1 277 ? -10.077 -12.744 20.826 1.00 91.00 277 LYS A CA 1
ATOM 2301 C C . LYS A 1 277 ? -10.595 -11.501 21.552 1.00 91.00 277 LYS A C 1
ATOM 2303 O O . LYS A 1 277 ? -11.209 -11.626 22.610 1.00 91.00 277 LYS A O 1
ATOM 2308 N N . LEU A 1 278 ? -10.337 -10.320 20.992 1.00 90.00 278 LEU A N 1
ATOM 2309 C CA . LEU A 1 278 ? -10.767 -9.039 21.550 1.00 90.00 278 LEU A CA 1
ATOM 2310 C C . LEU A 1 278 ? -12.269 -8.795 21.390 1.00 90.00 278 LEU A C 1
ATOM 2312 O O . LEU A 1 278 ? -12.843 -8.175 22.273 1.00 90.00 278 LEU A O 1
ATOM 2316 N N . GLU A 1 279 ? -12.904 -9.303 20.333 1.00 86.25 279 GLU A N 1
ATOM 2317 C CA . GLU A 1 279 ? -14.322 -9.075 20.022 1.00 86.25 279 GLU A CA 1
ATOM 2318 C C . GLU A 1 279 ? -15.228 -9.445 21.202 1.00 86.25 279 GLU A C 1
ATOM 2320 O O . GLU A 1 279 ? -16.122 -8.684 21.549 1.00 86.25 279 GLU A O 1
ATOM 2325 N N . SER A 1 280 ? -14.924 -10.543 21.902 1.00 84.06 280 SER A N 1
ATOM 2326 C CA . SER A 1 280 ? -15.650 -10.969 23.113 1.00 84.06 280 SER A CA 1
ATOM 2327 C C . SER A 1 280 ? -15.599 -9.980 24.289 1.00 84.06 280 SER A C 1
ATOM 2329 O O . SER A 1 280 ? -16.371 -10.111 25.235 1.00 84.06 280 SER A O 1
ATOM 2331 N N . GLN A 1 281 ? -14.678 -9.017 24.256 1.00 87.94 281 GLN A N 1
ATOM 2332 C CA . GLN A 1 281 ? -14.479 -7.994 25.286 1.00 87.94 281 GLN A CA 1
ATOM 2333 C C . GLN A 1 281 ? -15.064 -6.639 24.872 1.00 87.94 281 GLN A C 1
ATOM 2335 O O . GLN A 1 281 ? -15.076 -5.718 25.687 1.00 87.94 281 GLN A O 1
ATOM 2340 N N . LEU A 1 282 ? -15.499 -6.506 23.616 1.00 89.69 282 LEU A N 1
ATOM 2341 C CA . LEU A 1 282 ? -16.048 -5.276 23.063 1.00 89.69 282 LEU A CA 1
ATOM 2342 C C . LEU A 1 282 ? -17.575 -5.271 23.187 1.00 89.69 282 LEU A C 1
ATOM 2344 O O . LEU A 1 282 ? -18.230 -6.302 23.059 1.00 89.69 282 LEU A O 1
ATOM 2348 N N . GLN A 1 283 ? -18.140 -4.087 23.400 1.00 91.12 283 GLN A N 1
ATOM 2349 C CA . GLN A 1 283 ? -19.580 -3.847 23.452 1.00 91.12 283 GLN A CA 1
ATOM 2350 C C . GLN A 1 283 ? -20.114 -3.545 22.036 1.00 91.12 283 GLN A C 1
ATOM 2352 O O . GLN A 1 283 ? -19.766 -2.501 21.478 1.00 91.12 283 GLN A O 1
ATOM 2357 N N . PRO A 1 284 ? -20.905 -4.436 21.405 1.00 90.88 284 PRO A N 1
ATOM 2358 C CA . PRO A 1 284 ? -21.339 -4.288 20.008 1.00 90.88 284 PRO A CA 1
ATOM 2359 C C . PRO A 1 284 ? -22.376 -3.176 19.780 1.00 90.88 284 PRO A C 1
ATOM 2361 O O . PRO A 1 284 ? -22.659 -2.811 18.640 1.00 90.88 284 PRO A O 1
ATOM 2364 N N . ASP A 1 285 ? -22.964 -2.645 20.847 1.00 91.88 285 ASP A N 1
ATOM 2365 C CA . ASP A 1 285 ? -23.891 -1.514 20.845 1.00 91.88 285 ASP A CA 1
ATOM 2366 C C . ASP A 1 285 ? -23.185 -0.150 20.908 1.00 91.88 285 ASP A C 1
ATOM 2368 O O . ASP A 1 285 ? -23.829 0.879 20.716 1.00 91.88 285 ASP A O 1
ATOM 2372 N N . GLN A 1 286 ? -21.865 -0.127 21.107 1.00 92.00 286 GLN A N 1
ATOM 2373 C CA . GLN A 1 286 ? -21.062 1.091 21.197 1.00 92.00 286 GLN A CA 1
ATOM 2374 C C . GLN A 1 286 ? -20.198 1.300 19.943 1.00 92.00 286 GLN A C 1
ATOM 2376 O O . GLN A 1 286 ? -19.732 0.321 19.351 1.00 92.00 286 GLN A O 1
ATOM 2381 N N . PRO A 1 287 ? -19.932 2.553 19.522 1.00 92.88 287 PRO A N 1
ATOM 2382 C CA . PRO A 1 287 ? -18.975 2.834 18.454 1.00 92.88 287 PRO A CA 1
ATOM 2383 C C . PRO A 1 287 ? -17.586 2.264 18.754 1.00 92.88 287 PRO A C 1
ATOM 2385 O O . PRO A 1 287 ? -17.147 2.226 19.904 1.00 92.88 287 PRO A O 1
ATOM 2388 N N . LEU A 1 288 ? -16.884 1.853 17.704 1.00 94.19 288 LEU A N 1
ATOM 2389 C CA . LEU A 1 288 ? -15.522 1.343 17.773 1.00 94.19 288 LEU A CA 1
ATOM 2390 C C . LEU A 1 288 ? -14.620 2.199 16.886 1.00 94.19 288 LEU A C 1
ATOM 2392 O O . LEU A 1 288 ? -14.900 2.397 15.709 1.00 94.19 288 LEU A O 1
ATOM 2396 N N . VAL A 1 289 ? -13.523 2.693 17.437 1.00 94.44 289 VAL A N 1
ATOM 2397 C CA . VAL A 1 289 ? -12.537 3.500 16.721 1.00 94.44 289 VAL A CA 1
ATOM 2398 C C . VAL A 1 289 ? -11.250 2.710 16.609 1.00 94.44 289 VAL A C 1
ATOM 2400 O O . VAL A 1 289 ? -10.725 2.228 17.610 1.00 94.44 289 VAL A O 1
ATOM 2403 N N . ILE A 1 290 ? -10.724 2.592 15.397 1.00 94.81 290 ILE A N 1
ATOM 2404 C CA . ILE A 1 290 ? -9.459 1.917 15.122 1.00 94.81 290 ILE A CA 1
ATOM 2405 C C . ILE A 1 290 ? -8.492 2.924 14.526 1.00 94.81 290 ILE A C 1
ATOM 2407 O O . ILE A 1 290 ? -8.805 3.552 13.518 1.00 94.81 290 ILE A O 1
ATOM 2411 N N . PHE A 1 291 ? -7.318 3.078 15.124 1.00 93.75 291 PHE A N 1
ATOM 2412 C CA . PHE A 1 291 ? -6.283 3.956 14.587 1.00 93.75 291 PHE A CA 1
ATOM 2413 C C . PHE A 1 291 ? -4.880 3.404 14.831 1.00 93.75 291 PHE A C 1
ATOM 2415 O O . PHE A 1 291 ? -4.725 2.359 15.459 1.00 93.75 291 PHE A O 1
ATOM 2422 N N . SER A 1 292 ? -3.868 4.083 14.299 1.00 91.56 292 SER A N 1
ATOM 2423 C CA . SER A 1 292 ? -2.457 3.767 14.543 1.00 91.56 292 SER A CA 1
ATOM 2424 C C . SER A 1 292 ? -1.784 4.850 15.374 1.00 91.56 292 SER A C 1
ATOM 2426 O O . SER A 1 292 ? -2.214 5.991 15.347 1.00 91.56 292 SER A O 1
ATOM 2428 N N . ASP A 1 293 ? -0.703 4.548 16.076 1.00 86.62 293 ASP A N 1
ATOM 2429 C CA . ASP A 1 293 ? 0.156 5.560 16.699 1.00 86.62 293 ASP A CA 1
ATOM 2430 C C . ASP A 1 293 ? 1.295 6.035 15.788 1.00 86.62 293 ASP A C 1
ATOM 2432 O O . ASP A 1 293 ? 1.816 7.126 16.012 1.00 86.62 293 ASP A O 1
ATOM 2436 N N . HIS A 1 294 ? 1.653 5.260 14.761 1.00 90.25 294 HIS A N 1
ATOM 2437 C CA . HIS A 1 294 ? 2.567 5.655 13.686 1.00 90.25 294 HIS A CA 1
ATOM 2438 C C . HIS A 1 294 ? 2.421 4.762 12.444 1.00 90.25 294 HIS A C 1
ATOM 2440 O O . HIS A 1 294 ? 1.727 3.749 12.439 1.00 90.25 294 HIS A O 1
ATOM 2446 N N . GLY A 1 295 ? 3.071 5.143 11.351 1.00 93.44 295 GLY A N 1
ATOM 2447 C CA . GLY A 1 295 ? 3.290 4.290 10.186 1.00 93.44 295 GLY A CA 1
ATOM 2448 C C . GLY A 1 295 ? 4.705 3.712 10.152 1.00 93.44 295 GLY A C 1
ATOM 2449 O O . GLY A 1 295 ? 5.414 3.682 11.157 1.00 93.44 295 GLY A O 1
ATOM 2450 N N . PHE A 1 296 ? 5.135 3.271 8.974 1.00 94.94 296 PHE A N 1
ATOM 2451 C CA . PHE A 1 296 ? 6.480 2.748 8.741 1.00 94.94 296 PHE A CA 1
ATOM 2452 C C . PHE A 1 296 ? 6.914 3.011 7.303 1.00 94.94 296 PHE A C 1
ATOM 2454 O O . PHE A 1 296 ? 6.110 3.323 6.422 1.00 94.94 296 PHE A O 1
ATOM 2461 N N . ARG A 1 297 ? 8.205 2.833 7.038 1.00 95.25 297 ARG A N 1
ATOM 2462 C CA . ARG A 1 297 ? 8.765 2.910 5.692 1.00 95.25 297 ARG A CA 1
ATOM 2463 C C . ARG A 1 297 ? 9.923 1.953 5.480 1.00 95.25 297 ARG A C 1
ATOM 2465 O O . ARG A 1 297 ? 10.493 1.448 6.437 1.00 95.25 297 ARG A O 1
ATOM 2472 N N . LEU A 1 298 ? 10.313 1.753 4.226 1.00 96.00 298 LEU A N 1
ATOM 2473 C CA . LEU A 1 298 ? 11.614 1.170 3.914 1.00 96.00 298 LEU A CA 1
ATOM 2474 C C . LEU A 1 298 ? 12.741 2.135 4.322 1.00 96.00 298 LEU A C 1
ATOM 2476 O O . LEU A 1 298 ? 12.622 3.365 4.224 1.00 96.00 298 LEU A O 1
ATOM 2480 N N . ASN A 1 299 ? 13.843 1.568 4.800 1.00 93.69 299 ASN A N 1
ATOM 2481 C CA . ASN A 1 299 ? 15.062 2.302 5.101 1.00 93.69 299 ASN A CA 1
ATOM 2482 C C . ASN A 1 299 ? 15.772 2.767 3.811 1.00 93.69 299 ASN A C 1
ATOM 2484 O O . ASN A 1 299 ? 15.354 2.436 2.701 1.00 93.69 299 ASN A O 1
ATOM 2488 N N . ALA A 1 300 ? 16.841 3.557 3.943 1.00 91.94 300 ALA A N 1
ATOM 2489 C CA . ALA A 1 300 ? 17.531 4.150 2.790 1.00 91.94 300 ALA A CA 1
ATOM 2490 C C . ALA A 1 300 ? 18.131 3.098 1.837 1.00 91.94 300 ALA A C 1
ATOM 2492 O O . ALA A 1 300 ? 18.225 3.325 0.632 1.00 91.94 300 ALA A O 1
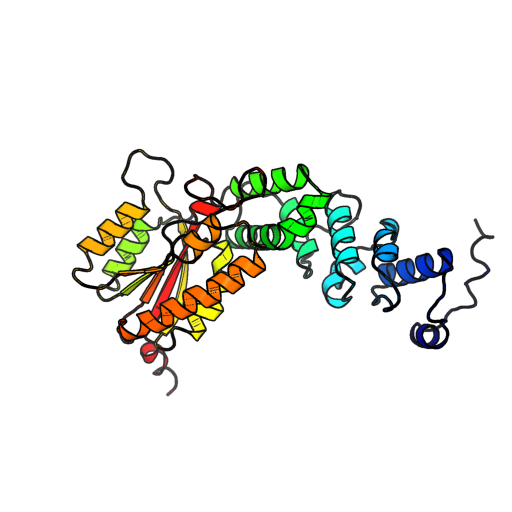ATOM 2493 N N . GLU A 1 301 ? 18.498 1.926 2.359 1.00 93.69 301 GLU A N 1
ATOM 2494 C CA . GLU A 1 301 ? 19.023 0.813 1.568 1.00 93.69 301 GLU A CA 1
ATOM 2495 C C . GLU A 1 301 ? 17.922 -0.048 0.929 1.00 93.69 301 GLU A C 1
ATOM 2497 O O . GLU A 1 301 ? 18.241 -0.932 0.135 1.00 93.69 301 GLU A O 1
ATOM 2502 N N . GLY A 1 302 ? 16.648 0.162 1.286 1.00 93.38 302 GLY A N 1
ATOM 2503 C CA . GLY A 1 302 ? 15.526 -0.689 0.878 1.00 93.38 302 GLY A CA 1
ATOM 2504 C C . GLY A 1 302 ? 15.582 -2.106 1.459 1.00 93.38 302 GLY A C 1
ATOM 2505 O O . GLY A 1 302 ? 14.935 -3.010 0.959 1.00 93.38 302 GLY A O 1
ATOM 2506 N N . LYS A 1 303 ? 16.385 -2.355 2.495 1.00 93.38 303 LYS A N 1
ATOM 2507 C CA . LYS A 1 303 ? 16.636 -3.722 2.995 1.00 93.38 303 LYS A CA 1
ATOM 2508 C C . LYS A 1 303 ? 15.871 -4.070 4.256 1.00 93.38 303 LYS A C 1
ATOM 2510 O O . LYS A 1 303 ? 15.891 -5.231 4.660 1.00 93.38 303 LYS A O 1
ATOM 2515 N N . LYS A 1 304 ? 15.289 -3.075 4.921 1.00 94.81 304 LYS A N 1
ATOM 2516 C CA . LYS A 1 304 ? 14.528 -3.224 6.161 1.00 94.81 304 LYS A CA 1
ATOM 2517 C C . LYS A 1 304 ? 13.422 -2.189 6.213 1.00 94.81 304 LYS A C 1
ATOM 2519 O O . LYS A 1 304 ? 13.579 -1.088 5.682 1.00 94.81 304 LYS A O 1
ATOM 2524 N N . TYR A 1 305 ? 12.342 -2.532 6.895 1.00 95.81 305 TYR A N 1
ATOM 2525 C CA . TYR A 1 305 ? 11.372 -1.548 7.342 1.00 95.81 305 TYR A CA 1
ATOM 2526 C C . TYR A 1 305 ? 11.882 -0.847 8.608 1.00 95.81 305 TYR A C 1
ATOM 2528 O O . TYR A 1 305 ? 12.712 -1.386 9.339 1.00 95.81 305 TYR A O 1
ATOM 2536 N N . GLN A 1 306 ? 11.418 0.374 8.835 1.00 92.88 306 GLN A N 1
ATOM 2537 C CA . GLN A 1 306 ? 11.712 1.184 10.012 1.00 92.88 306 GLN A CA 1
ATOM 2538 C C . GLN A 1 306 ? 10.596 2.205 10.248 1.00 92.88 306 GLN A C 1
ATOM 2540 O O . GLN A 1 306 ? 9.788 2.471 9.354 1.00 92.88 306 GLN A O 1
ATOM 2545 N N . HIS A 1 307 ? 10.586 2.803 11.434 1.00 89.75 307 HIS A N 1
ATOM 2546 C CA . HIS A 1 307 ? 9.667 3.872 11.818 1.00 89.75 307 HIS A CA 1
ATOM 2547 C C . HIS A 1 307 ? 10.338 4.850 12.801 1.00 89.75 307 HIS A C 1
ATOM 2549 O O . HIS A 1 307 ? 11.532 4.718 13.084 1.00 89.75 307 HIS A O 1
ATOM 2555 N N . GLY A 1 308 ? 9.582 5.834 13.300 1.00 78.38 308 GLY A N 1
ATOM 2556 C CA . GLY A 1 308 ? 10.054 6.843 14.258 1.00 78.38 308 GLY A CA 1
ATOM 2557 C C . GLY A 1 308 ? 10.652 8.104 13.622 1.00 78.38 308 GLY A C 1
ATOM 2558 O O . GLY A 1 308 ? 11.199 8.950 14.324 1.00 78.38 308 GLY A O 1
ATOM 2559 N N . GLY A 1 309 ? 10.579 8.232 12.297 1.00 82.25 309 GLY A N 1
ATOM 2560 C CA . GLY A 1 309 ? 11.005 9.403 11.539 1.00 82.25 309 GLY A CA 1
ATOM 2561 C C . GLY A 1 309 ? 9.892 10.414 11.243 1.00 82.25 309 GLY A C 1
ATOM 2562 O O . GLY A 1 309 ? 8.711 10.219 11.519 1.00 82.25 309 GLY A O 1
ATOM 2563 N N . SER A 1 310 ? 10.282 11.517 10.602 1.00 84.31 310 SER A N 1
ATOM 2564 C CA . SER A 1 310 ? 9.405 12.640 10.241 1.00 84.31 310 SER A CA 1
ATOM 2565 C C . SER A 1 310 ? 8.740 12.508 8.863 1.00 84.31 310 SER A C 1
ATOM 2567 O O . SER A 1 310 ? 8.132 13.462 8.374 1.00 84.31 310 SER A O 1
ATOM 2569 N N . SER A 1 311 ? 8.851 11.348 8.204 1.00 89.75 311 SER A N 1
ATOM 2570 C CA . SER A 1 311 ? 8.270 11.156 6.871 1.00 89.75 311 SER A CA 1
ATOM 2571 C C . SER A 1 311 ? 6.744 11.126 6.922 1.00 89.75 311 SER A C 1
ATOM 2573 O O . SER A 1 311 ? 6.145 10.774 7.941 1.00 89.75 311 SER A O 1
ATOM 2575 N N . TRP A 1 312 ? 6.082 11.450 5.810 1.00 91.31 312 TRP A N 1
ATOM 2576 C CA . TRP A 1 312 ? 4.622 11.349 5.770 1.00 91.31 312 TRP A CA 1
ATOM 2577 C C . TRP A 1 312 ? 4.151 9.887 5.917 1.00 91.31 312 TRP A C 1
ATOM 2579 O O . TRP A 1 312 ? 3.108 9.637 6.510 1.00 91.31 312 TRP A O 1
ATOM 2589 N N . LEU A 1 313 ? 4.957 8.925 5.454 1.00 93.50 313 LEU A N 1
ATOM 2590 C CA . LEU A 1 313 ? 4.700 7.485 5.582 1.00 93.50 313 LEU A CA 1
ATOM 2591 C C . LEU A 1 313 ? 4.579 7.037 7.040 1.00 93.50 313 LEU A C 1
ATOM 2593 O O . LEU A 1 313 ? 3.847 6.101 7.344 1.00 93.50 313 LEU A O 1
ATOM 2597 N N . GLU A 1 314 ? 5.316 7.705 7.925 1.00 91.88 314 GLU A N 1
ATOM 2598 C CA . GLU A 1 314 ? 5.367 7.419 9.357 1.00 91.88 314 GLU A CA 1
ATOM 2599 C C . GLU A 1 314 ? 4.332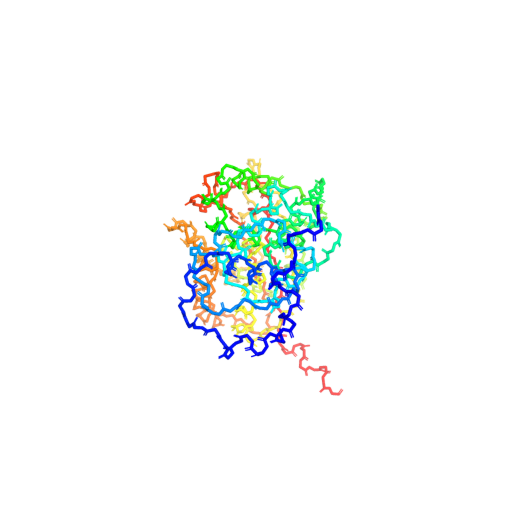 8.238 10.145 1.00 91.88 314 GLU A C 1
ATOM 2601 O O . GLU A 1 314 ? 3.909 7.807 11.211 1.00 91.88 314 GLU A O 1
ATOM 2606 N N . ASN A 1 315 ? 3.885 9.382 9.615 1.00 89.62 315 ASN A N 1
ATOM 2607 C CA . ASN A 1 315 ? 3.081 10.357 10.364 1.00 89.62 315 ASN A CA 1
ATOM 2608 C C . ASN A 1 315 ? 1.647 10.544 9.863 1.00 89.62 315 ASN A C 1
ATOM 2610 O O . ASN A 1 315 ? 0.891 11.286 10.484 1.00 89.62 315 ASN A O 1
ATOM 2614 N N . TRP A 1 316 ? 1.266 9.911 8.753 1.00 91.06 316 TRP A N 1
ATOM 2615 C CA . TRP A 1 316 ? -0.107 9.916 8.250 1.00 91.06 316 TRP A CA 1
ATOM 2616 C C . TRP A 1 316 ? -0.727 8.541 8.437 1.00 91.06 316 TRP A C 1
ATOM 2618 O O . TRP A 1 316 ? -0.365 7.571 7.760 1.00 91.06 316 TRP A O 1
ATOM 2628 N N . ILE A 1 317 ? -1.680 8.481 9.355 1.00 92.25 317 ILE A N 1
ATOM 2629 C CA . ILE A 1 317 ? -2.263 7.246 9.864 1.00 92.25 317 ILE A CA 1
ATOM 2630 C C . ILE A 1 317 ? -3.766 7.184 9.571 1.00 92.25 317 ILE A C 1
ATOM 2632 O O . ILE A 1 317 ? -4.432 8.221 9.515 1.00 92.25 317 ILE A O 1
ATOM 2636 N N . PRO A 1 318 ? -4.336 5.988 9.387 1.00 94.50 318 PRO A N 1
ATOM 2637 C CA . PRO A 1 318 ? -5.775 5.832 9.314 1.00 94.50 318 PRO A CA 1
ATOM 2638 C C . PRO A 1 318 ? -6.400 5.957 10.711 1.00 94.50 318 PRO A C 1
ATOM 2640 O O . PRO A 1 318 ? -5.883 5.420 11.690 1.00 94.50 318 PRO A O 1
ATOM 2643 N N . VAL A 1 319 ? -7.538 6.640 10.776 1.00 94.75 319 VAL A N 1
ATOM 2644 C CA . VAL A 1 319 ? -8.485 6.653 11.890 1.00 94.75 319 VAL A CA 1
ATOM 2645 C C . VAL A 1 319 ? -9.833 6.235 11.336 1.00 94.75 319 VAL A C 1
ATOM 2647 O O . VAL A 1 319 ? -10.368 6.858 10.418 1.00 94.75 319 VAL A O 1
ATOM 2650 N N . VAL A 1 320 ? -10.361 5.146 11.867 1.00 95.56 320 VAL A N 1
ATOM 2651 C CA . VAL A 1 320 ? -11.493 4.435 11.295 1.00 95.56 320 VAL A CA 1
ATOM 2652 C C . VAL A 1 320 ? -12.571 4.314 12.348 1.00 95.56 320 VAL A C 1
ATOM 2654 O O . VAL A 1 320 ? -12.345 3.730 13.404 1.00 95.56 320 VAL A O 1
ATOM 2657 N N . THR A 1 321 ? -13.749 4.835 12.042 1.00 95.06 321 THR A N 1
ATOM 2658 C CA . THR A 1 321 ? -14.908 4.781 12.924 1.00 95.06 321 THR A CA 1
ATOM 2659 C C . THR A 1 321 ? -15.874 3.723 12.416 1.00 95.06 321 THR A C 1
ATOM 2661 O O . THR A 1 321 ? -16.411 3.812 11.311 1.00 95.06 321 THR A O 1
ATOM 2664 N N . TYR A 1 322 ? -16.108 2.728 13.256 1.00 95.31 322 TYR A N 1
ATOM 2665 C CA . TYR A 1 322 ? -17.093 1.674 13.104 1.00 95.31 322 TYR A CA 1
ATOM 2666 C C . TYR A 1 322 ? -18.308 1.998 13.971 1.00 95.31 322 TYR A C 1
ATOM 2668 O O . TYR A 1 322 ? -18.193 2.257 15.169 1.00 95.31 322 TYR A O 1
ATOM 2676 N N . LEU A 1 323 ? -19.487 1.982 13.360 1.00 94.81 323 LEU A N 1
ATOM 2677 C CA . LEU A 1 323 ? -20.748 2.266 14.035 1.00 94.81 323 LEU A CA 1
ATOM 2678 C C . LEU A 1 323 ? -21.500 0.962 14.328 1.00 94.81 323 LEU A C 1
ATOM 2680 O O . LEU A 1 323 ? -21.406 0.022 13.532 1.00 94.81 323 LEU A O 1
ATOM 2684 N N . PRO A 1 324 ? -22.249 0.882 15.442 1.00 95.00 324 PRO A N 1
ATOM 2685 C CA . PRO A 1 324 ? -23.045 -0.295 15.765 1.00 95.00 324 PRO A CA 1
ATOM 2686 C C . PRO A 1 324 ? -23.980 -0.675 14.619 1.00 95.00 324 PRO A C 1
ATOM 2688 O O . PRO A 1 324 ? -24.722 0.160 14.097 1.00 95.00 324 PRO A O 1
ATOM 2691 N N . LYS A 1 325 ? -23.976 -1.953 14.234 1.00 92.94 325 LYS A N 1
ATOM 2692 C CA . LYS A 1 325 ? -24.744 -2.432 13.076 1.00 92.94 325 LYS A CA 1
ATOM 2693 C C . LYS A 1 325 ? -26.252 -2.209 13.226 1.00 92.94 325 LYS A C 1
ATOM 2695 O O . LYS A 1 325 ? -26.933 -1.974 12.230 1.00 92.94 325 LYS A O 1
ATOM 2700 N N . HIS A 1 326 ? -26.760 -2.236 14.461 1.00 89.94 326 HIS A N 1
ATOM 2701 C CA . HIS A 1 326 ? -28.184 -2.059 14.742 1.00 89.94 326 HIS A CA 1
ATOM 2702 C C . HIS A 1 326 ? -28.722 -0.685 14.290 1.00 89.94 326 HIS A C 1
ATOM 2704 O O . HIS A 1 326 ? -29.890 -0.585 13.927 1.00 89.94 326 HIS A O 1
ATOM 2710 N N . LEU A 1 327 ? -27.865 0.343 14.211 1.00 87.12 327 LEU A N 1
ATOM 2711 C CA . LEU A 1 327 ? -28.230 1.687 13.738 1.00 87.12 327 LEU A CA 1
ATOM 2712 C C . LEU A 1 327 ? -28.571 1.743 12.238 1.00 87.12 327 LEU A C 1
ATOM 2714 O O . LEU A 1 327 ? -29.103 2.744 11.760 1.00 87.12 327 LEU A O 1
ATOM 2718 N N . PHE A 1 328 ? -28.253 0.689 11.483 1.00 82.62 328 PHE A N 1
ATOM 2719 C CA . PHE A 1 328 ? -28.485 0.613 10.038 1.00 82.62 328 PHE A CA 1
ATOM 2720 C C . PHE A 1 328 ? -29.614 -0.351 9.658 1.00 82.62 328 PHE A C 1
ATOM 2722 O O . PHE A 1 328 ? -30.100 -0.297 8.530 1.00 82.62 328 PHE A O 1
ATOM 2729 N N . SER A 1 329 ? -30.053 -1.210 10.580 1.00 68.00 329 SER A N 1
ATOM 2730 C CA . SER A 1 329 ? -31.129 -2.187 10.351 1.00 68.00 329 SER A CA 1
ATOM 2731 C C . SER A 1 329 ? -32.531 -1.572 10.287 1.00 68.00 329 SER A C 1
ATOM 2733 O O . SER A 1 329 ? -33.413 -2.186 9.698 1.00 68.00 329 SER A O 1
ATOM 2735 N N . ASP A 1 330 ? -32.724 -0.348 10.788 1.00 55.22 330 ASP A N 1
ATOM 2736 C CA . ASP A 1 330 ? -34.041 0.313 10.833 1.00 55.22 330 ASP A CA 1
ATOM 2737 C C . ASP A 1 330 ? -34.369 1.153 9.579 1.00 55.22 330 ASP A C 1
ATOM 2739 O O . ASP A 1 330 ? -35.396 1.825 9.529 1.00 55.22 330 ASP A O 1
ATOM 2743 N N . LYS A 1 331 ? -33.520 1.131 8.538 1.00 50.75 331 LYS A N 1
ATOM 2744 C CA . LYS A 1 331 ? -33.754 1.859 7.268 1.00 50.75 331 LYS A CA 1
ATOM 2745 C C . LYS A 1 331 ? -34.355 1.007 6.141 1.00 50.75 331 LYS A C 1
ATOM 2747 O O . LYS A 1 331 ? -34.380 1.444 4.993 1.00 50.75 331 LYS A O 1
ATOM 2752 N N . LEU A 1 332 ? -34.847 -0.188 6.460 1.00 45.34 332 LEU A N 1
ATOM 2753 C CA . LEU A 1 332 ? -35.622 -1.041 5.555 1.00 45.34 332 LEU A CA 1
ATOM 2754 C C . LEU A 1 332 ? -36.982 -1.364 6.191 1.00 45.34 332 LEU A C 1
ATOM 2756 O O . LEU A 1 332 ? -37.223 -2.499 6.595 1.00 45.34 332 LEU A O 1
ATOM 2760 N N . LEU A 1 333 ? -37.851 -0.356 6.283 1.00 38.50 333 LEU A N 1
ATOM 2761 C CA . LEU A 1 333 ? -39.299 -0.517 6.439 1.00 38.50 333 LEU A CA 1
ATOM 2762 C C . LEU A 1 333 ? -40.022 0.446 5.500 1.00 38.50 333 LEU A C 1
ATOM 2764 O O . LEU A 1 333 ? -39.701 1.656 5.548 1.00 38.50 333 LEU A O 1
#

Secondary structure (DSSP, 8-state):
--SSSTTSTT----HHHHHHH--TT---HHHHHHHHHHHHHHT-PPPTT--HHHHTS--GGG--HHHHHHHHHHT--HHHHHHHHHHHHTT-S---TTS---SHHHHHHHHHHH--SSB-HHHHHHHHHHHHHTHHHHHHHHTHHHHHHHHHHHTPPBPPPS-BHHHHHHHHHHH-TT-EEEEETT--HHHHHHHHHHHHHH-TTEEEEEEEEEE-S-SSSSSPPHHHHHHHHHHHH--SS-EEEE-HHHHHHHH----HHHHHHHHHHHHHHHHHHHHTTS-TTS-EEEE-S---EE-TTSSSEE-SSSSHHHHEEEEEEEEETHHHHTT--

Radius of gyration: 25.39 Å; chains: 1; bounding box: 60×48×85 Å

pLDDT: mean 84.11, std 16.55, range [28.2, 98.0]

Sequence (333 aa):
LKNYLQPFEEYWIRFDDLKSALPKTSTNKKHQDWIMQHCLQSCQTLPDFFDAHWLSSYQTEWVFESTLKNLHQLNYPKPLQQNIAIDLWEGRLAFDPEFAYQHPLIKLITQRLQQPVQWALNPLMELTTLSYRYHHALSSRLGKNWLTHLQALSQSQVRDQQIDLPTYLNQLISQHPQAQFIIVDAMASFTWTALEPMFSQTLKGWTLGETKILKLSNANTSQPSDTKHCYDLLQQNTPMMSFKKINVLDELIHQQCFEFDFLIEKAAVEIKQKLIKLESQLQPDQPLVIFSDHGFRLNAEGKKYQHGGSSWLENWIPVVTYLPKHLFSDKLL